Protein AF-A0A829HN02-F1 (afdb_monomer_lite)

Foldseek 3Di:
DDDPPPPDDFDFDPCLVVVVVQVVVLVQDPVVVVQADSGEPPPAPVVVPPPDTDPPDQAGNYWDADDQAGIKGKHPDQQLVRCVRRVSQADPLDDNVLSNLVNVLQVVLPVQDPPKDKIWIWHFHAPPRRCPPDPGTHTFGWKMKIKFAFGDPVSVVVSQVDQQDGPDCRPHRKHFPPPDFFCWDAHPNDIMTMGMIGGGD

Structure (mmCIF, N/CA/C/O backbone):
data_AF-A0A829HN02-F1
#
_entry.id   AF-A0A829HN02-F1
#
loop_
_atom_site.group_PDB
_atom_site.id
_atom_site.type_symbol
_atom_site.label_atom_id
_atom_site.label_alt_id
_atom_site.label_comp_id
_atom_site.label_asym_id
_atom_site.label_entity_id
_atom_site.label_seq_id
_atom_site.pdbx_PDB_ins_code
_atom_site.Cartn_x
_atom_site.Cartn_y
_atom_site.Cartn_z
_atom_site.occupancy
_atom_site.B_iso_or_equiv
_atom_site.auth_seq_id
_atom_site.auth_comp_id
_atom_site.auth_asym_id
_atom_site.auth_atom_id
_atom_site.pdbx_PDB_model_num
ATOM 1 N N . MET A 1 1 ? -20.901 -7.994 2.782 1.00 35.94 1 MET A N 1
ATOM 2 C CA . MET A 1 1 ? -20.549 -6.631 2.334 1.00 35.94 1 MET A CA 1
ATOM 3 C C . MET A 1 1 ? -20.527 -6.601 0.799 1.00 35.94 1 MET A C 1
ATOM 5 O O . MET A 1 1 ? -19.470 -6.444 0.205 1.00 35.94 1 MET A O 1
ATOM 9 N N . ARG A 1 2 ? -21.677 -6.870 0.157 1.00 34.59 2 ARG A N 1
ATOM 10 C CA . ARG A 1 2 ? -21.854 -6.859 -1.308 1.00 34.59 2 ARG A CA 1
ATOM 11 C C . ARG A 1 2 ? -22.729 -5.659 -1.690 1.00 34.59 2 ARG A C 1
ATOM 13 O O . ARG A 1 2 ? -23.696 -5.395 -0.985 1.00 34.59 2 ARG A O 1
ATOM 20 N N . ASP A 1 3 ? -22.328 -4.994 -2.770 1.00 43.97 3 ASP A N 1
ATOM 21 C CA . ASP A 1 3 ? -23.111 -4.115 -3.652 1.00 43.97 3 ASP A CA 1
ATOM 22 C C . ASP A 1 3 ? -23.711 -2.814 -3.094 1.00 43.97 3 ASP A C 1
ATOM 24 O O . ASP A 1 3 ? -24.881 -2.528 -3.294 1.00 43.97 3 ASP A O 1
ATOM 28 N N . VAL A 1 4 ? -22.881 -1.961 -2.482 1.00 44.78 4 VAL A N 1
ATOM 29 C CA . VAL A 1 4 ? -23.142 -0.496 -2.442 1.00 44.78 4 VAL A CA 1
ATOM 30 C C . VAL A 1 4 ? -22.360 0.241 -3.548 1.00 44.78 4 VAL A C 1
ATOM 32 O O . VAL A 1 4 ? -22.619 1.400 -3.843 1.00 44.78 4 VAL A O 1
ATOM 35 N N . LEU A 1 5 ? -21.420 -0.449 -4.205 1.00 46.22 5 LEU A N 1
ATOM 36 C CA . LEU A 1 5 ? -20.576 0.095 -5.279 1.00 46.22 5 LEU A CA 1
ATOM 37 C C . LEU A 1 5 ? -21.088 -0.241 -6.686 1.00 46.22 5 LEU A C 1
ATOM 39 O O . LEU A 1 5 ? -20.576 0.298 -7.655 1.00 46.22 5 LEU A O 1
ATOM 43 N N . ALA A 1 6 ? -22.067 -1.141 -6.822 1.00 46.66 6 ALA A N 1
ATOM 44 C CA . ALA A 1 6 ? -22.531 -1.596 -8.134 1.00 46.66 6 ALA A CA 1
ATOM 45 C C . ALA A 1 6 ? -23.248 -0.492 -8.937 1.00 46.66 6 ALA A C 1
ATOM 47 O O . ALA A 1 6 ? -23.227 -0.535 -10.164 1.00 46.66 6 ALA A O 1
ATOM 48 N N . ASP A 1 7 ? -23.813 0.505 -8.245 1.00 45.50 7 ASP A N 1
ATOM 49 C CA . ASP A 1 7 ? -24.669 1.545 -8.834 1.00 45.50 7 ASP A CA 1
ATOM 50 C C . ASP A 1 7 ? -23.971 2.908 -9.004 1.00 45.50 7 ASP A C 1
ATOM 52 O O . ASP A 1 7 ? -24.598 3.877 -9.434 1.00 45.50 7 ASP A O 1
ATOM 56 N N . LEU A 1 8 ? -22.683 3.017 -8.662 1.00 53.56 8 LEU A N 1
ATOM 57 C CA . LEU A 1 8 ? -21.908 4.235 -8.904 1.00 53.56 8 LEU A CA 1
ATOM 58 C C . LEU A 1 8 ? -21.264 4.157 -10.294 1.00 53.56 8 LEU A C 1
ATOM 60 O O . LEU A 1 8 ? -20.507 3.232 -10.591 1.00 53.56 8 LEU A O 1
ATOM 64 N N . GLU A 1 9 ? -21.553 5.137 -11.153 1.00 51.28 9 GLU A N 1
ATOM 65 C CA . GLU A 1 9 ? -20.863 5.280 -12.435 1.00 51.28 9 GLU A CA 1
ATOM 66 C C . GLU A 1 9 ? -19.402 5.668 -12.184 1.00 51.28 9 GLU A C 1
ATOM 68 O O . GLU A 1 9 ? -19.080 6.803 -11.834 1.00 51.28 9 GLU A O 1
ATOM 73 N N . TYR A 1 10 ? -18.504 4.701 -12.353 1.00 58.22 10 TYR A N 1
ATOM 74 C CA . TYR A 1 10 ? -17.068 4.934 -12.279 1.00 58.22 10 TYR A CA 1
ATOM 75 C C . TYR A 1 10 ? -16.534 5.323 -13.648 1.00 58.22 10 TYR A C 1
ATOM 77 O O . TYR A 1 10 ? -16.630 4.549 -14.603 1.00 58.22 10 TYR A O 1
ATOM 85 N N . GLN A 1 11 ? -15.946 6.513 -13.731 1.00 59.12 11 GLN A N 1
ATOM 86 C CA . GLN A 1 11 ? -15.259 6.964 -14.931 1.00 59.12 11 GLN A CA 1
ATOM 87 C C . GLN A 1 11 ? -13.807 6.479 -14.921 1.00 59.12 11 GLN A C 1
ATOM 89 O O . GLN A 1 11 ? -13.166 6.334 -13.877 1.00 59.12 11 GLN A O 1
ATOM 94 N N . GLU A 1 12 ? -13.290 6.172 -16.105 1.00 62.94 12 GLU A N 1
ATOM 95 C CA . GLU A 1 12 ? -11.872 5.883 -16.271 1.00 62.94 12 GLU A CA 1
ATOM 96 C C . GLU A 1 12 ? -11.073 7.170 -16.032 1.00 62.94 12 GLU A C 1
ATOM 98 O O . GLU A 1 12 ? -11.484 8.260 -16.435 1.00 62.94 12 GLU A O 1
ATOM 103 N N . TRP A 1 13 ? -9.946 7.049 -15.334 1.00 62.66 13 TRP A N 1
ATOM 104 C CA . TRP A 1 13 ? -9.056 8.183 -15.113 1.00 62.66 13 TRP A CA 1
ATOM 105 C C . TRP A 1 13 ? -8.576 8.760 -16.447 1.00 62.66 13 TRP A C 1
ATOM 107 O O . TRP A 1 13 ? -8.198 8.006 -17.343 1.00 62.66 13 TRP A O 1
ATOM 117 N N . ALA A 1 14 ? -8.485 10.088 -16.555 1.00 63.88 14 ALA A N 1
ATOM 118 C CA . ALA A 1 14 ? -8.033 10.761 -17.776 1.00 63.88 14 ALA A CA 1
ATOM 119 C C . ALA A 1 14 ? -6.633 10.317 -18.258 1.00 63.88 14 ALA A C 1
ATOM 121 O O . ALA A 1 14 ? -6.346 10.402 -19.450 1.00 63.88 14 ALA A O 1
ATOM 122 N N . HIS A 1 15 ? -5.780 9.805 -17.361 1.00 69.19 15 HIS A N 1
ATOM 123 C CA . HIS A 1 15 ? -4.442 9.297 -17.691 1.00 69.19 15 HIS A CA 1
ATOM 124 C C . HIS A 1 15 ? -4.319 7.766 -17.604 1.00 69.19 15 HIS A C 1
ATOM 126 O O . HIS A 1 15 ? -3.210 7.237 -17.650 1.00 69.19 15 HIS A O 1
ATOM 132 N N . ALA A 1 16 ? -5.432 7.025 -17.530 1.00 72.56 16 ALA A N 1
ATOM 133 C CA . ALA A 1 16 ? -5.404 5.560 -17.500 1.00 72.56 16 ALA A CA 1
ATOM 134 C C . ALA A 1 16 ? -4.686 4.951 -18.716 1.00 72.56 16 ALA A C 1
ATOM 136 O O . ALA A 1 16 ? -4.034 3.920 -18.583 1.00 72.56 16 ALA A O 1
ATOM 137 N N . GLY A 1 17 ? -4.777 5.592 -19.888 1.00 74.38 17 GLY A N 1
ATOM 138 C CA . GLY A 1 17 ? -4.045 5.177 -21.089 1.00 74.38 17 GLY A CA 1
ATOM 139 C C . GLY A 1 17 ? -2.528 5.202 -20.887 1.00 74.38 17 GLY A C 1
ATOM 140 O O . GLY A 1 17 ? -1.875 4.191 -21.121 1.00 74.38 17 GLY A O 1
ATOM 141 N N . GLN A 1 18 ? -1.996 6.306 -20.354 1.00 76.12 18 GLN A N 1
ATOM 142 C CA . GLN A 1 18 ? -0.570 6.450 -20.046 1.00 76.12 18 GLN A CA 1
ATOM 143 C C . GLN A 1 18 ? -0.119 5.413 -19.010 1.00 76.12 18 GLN A C 1
ATOM 145 O O . GLN A 1 18 ? 0.858 4.708 -19.228 1.00 76.12 18 GLN A O 1
ATOM 150 N N . LEU A 1 19 ? -0.898 5.226 -17.938 1.00 78.25 19 LEU A N 1
ATOM 151 C CA . LEU A 1 19 ? -0.594 4.217 -16.921 1.00 78.25 19 LEU A CA 1
ATOM 152 C C . LEU A 1 19 ? -0.528 2.798 -17.504 1.00 78.25 19 LEU A C 1
ATOM 154 O O . LEU A 1 19 ? 0.341 2.016 -17.131 1.00 78.25 19 LEU A O 1
ATOM 158 N N . ARG A 1 20 ? -1.433 2.443 -18.425 1.00 80.25 20 ARG A N 1
ATOM 159 C CA . ARG A 1 20 ? -1.389 1.139 -19.108 1.00 80.25 20 ARG A CA 1
ATOM 160 C C . ARG A 1 20 ? -0.130 0.991 -19.953 1.00 80.25 20 ARG A C 1
ATOM 162 O O . ARG A 1 20 ? 0.456 -0.089 -19.950 1.00 80.25 20 ARG A O 1
ATOM 169 N N . GLU A 1 21 ? 0.265 2.034 -20.678 1.00 81.12 21 GLU A N 1
ATOM 170 C CA . GLU A 1 21 ? 1.487 2.031 -21.488 1.00 81.12 21 GLU A CA 1
ATOM 171 C C . GLU A 1 21 ? 2.728 1.853 -20.611 1.00 81.12 21 GLU A C 1
ATOM 173 O O . GLU A 1 21 ? 3.547 0.979 -20.895 1.00 81.12 21 GLU A O 1
ATOM 178 N N . ASP A 1 22 ? 2.818 2.586 -19.501 1.00 81.69 22 ASP A N 1
ATOM 179 C CA . ASP A 1 22 ? 3.951 2.497 -18.581 1.00 81.69 22 ASP A CA 1
ATOM 180 C C . ASP A 1 22 ? 4.028 1.124 -17.896 1.00 81.69 22 ASP A C 1
ATOM 182 O O . ASP A 1 22 ? 5.085 0.494 -17.879 1.00 81.69 22 ASP A O 1
ATOM 186 N N . LEU A 1 23 ? 2.901 0.594 -17.405 1.00 84.44 23 LEU A N 1
ATOM 187 C CA . LEU A 1 23 ? 2.846 -0.752 -16.818 1.00 84.44 23 LEU A CA 1
ATOM 188 C C . LEU A 1 23 ? 3.159 -1.853 -17.844 1.00 84.44 23 LEU A C 1
ATOM 190 O O . LEU A 1 23 ? 3.763 -2.867 -17.494 1.00 84.44 23 LEU A O 1
ATOM 194 N N . SER A 1 24 ? 2.778 -1.658 -19.110 1.00 81.75 24 SER A N 1
ATOM 195 C CA . SER A 1 24 ? 3.136 -2.580 -20.196 1.00 81.75 24 SER A CA 1
ATOM 196 C C . SER A 1 24 ? 4.631 -2.517 -20.506 1.00 81.75 24 SER A C 1
ATOM 198 O O . SER A 1 24 ? 5.253 -3.554 -20.731 1.00 81.75 24 SER A O 1
ATOM 200 N N . ALA A 1 25 ? 5.227 -1.321 -20.482 1.00 82.62 25 ALA A N 1
ATOM 201 C CA . ALA A 1 25 ? 6.659 -1.122 -20.692 1.00 82.62 25 ALA A CA 1
ATOM 202 C C . ALA A 1 25 ? 7.512 -1.755 -19.579 1.00 82.62 25 ALA A C 1
ATOM 204 O O . ALA A 1 25 ? 8.625 -2.202 -19.852 1.00 82.62 25 ALA A O 1
ATOM 205 N N . LEU A 1 26 ? 6.974 -1.855 -18.358 1.00 85.69 26 LEU A N 1
ATOM 206 C CA . LEU A 1 26 ? 7.593 -2.602 -17.259 1.00 85.69 26 LEU A CA 1
ATOM 207 C C . LEU A 1 26 ? 7.610 -4.119 -17.483 1.00 85.69 26 LEU A C 1
ATOM 209 O O . LEU A 1 26 ? 8.352 -4.809 -16.798 1.00 85.69 26 LEU A O 1
ATOM 213 N N . GLY A 1 27 ? 6.809 -4.658 -18.409 1.00 86.75 27 GLY A N 1
ATOM 214 C CA . GLY A 1 27 ? 6.746 -6.102 -18.647 1.00 86.75 27 GLY A CA 1
ATOM 215 C C . GLY A 1 27 ? 6.071 -6.886 -17.515 1.00 86.75 27 GLY A C 1
ATOM 216 O O . GLY A 1 27 ? 6.387 -8.059 -17.307 1.00 86.75 27 GLY A O 1
ATOM 217 N N . LEU A 1 28 ? 5.144 -6.258 -16.782 1.00 86.81 28 LEU A N 1
ATOM 218 C CA . LEU A 1 28 ? 4.359 -6.929 -15.745 1.00 86.81 28 LEU A CA 1
ATOM 219 C C . LEU A 1 28 ? 3.567 -8.113 -16.336 1.00 86.81 28 LEU A C 1
ATOM 221 O O . LEU A 1 28 ? 2.867 -7.940 -17.334 1.00 86.81 28 LEU A O 1
ATOM 225 N N . PRO A 1 29 ? 3.607 -9.302 -15.710 1.00 88.38 29 PRO A N 1
ATOM 226 C CA . PRO A 1 29 ? 2.768 -10.423 -16.116 1.00 88.38 29 PRO A CA 1
ATOM 227 C C . PRO A 1 29 ? 1.272 -10.081 -16.056 1.00 88.38 29 PRO A C 1
ATOM 229 O O . PRO A 1 29 ? 0.817 -9.449 -15.099 1.00 88.38 29 PRO A O 1
ATOM 232 N N . ASP A 1 30 ? 0.486 -10.594 -17.010 1.00 86.75 30 ASP A N 1
ATOM 233 C CA . ASP A 1 30 ? -0.971 -10.369 -17.101 1.00 86.75 30 ASP A CA 1
ATOM 234 C C . ASP A 1 30 ? -1.713 -10.660 -15.788 1.00 86.75 30 ASP A C 1
ATOM 236 O O . ASP A 1 30 ? -2.670 -9.972 -15.427 1.00 86.75 30 ASP A O 1
ATOM 240 N N . LEU A 1 31 ? -1.253 -11.669 -15.042 1.00 86.19 31 LEU A N 1
ATOM 241 C CA . LEU A 1 31 ? -1.823 -12.028 -13.747 1.00 86.19 31 LEU A CA 1
ATOM 242 C C . LEU A 1 31 ? -1.705 -10.885 -12.726 1.00 86.19 31 LEU A C 1
ATOM 244 O O . LEU A 1 31 ? -2.652 -10.648 -11.978 1.00 86.19 31 LEU A O 1
ATOM 248 N N . LEU A 1 32 ? -0.580 -10.167 -12.699 1.00 86.94 32 LEU A N 1
ATOM 249 C CA . LEU A 1 32 ? -0.385 -9.023 -11.805 1.00 86.94 32 LEU A CA 1
ATOM 250 C C . LEU A 1 32 ? -1.155 -7.801 -12.314 1.00 86.94 32 LEU A C 1
ATOM 252 O O . LEU A 1 32 ? -1.851 -7.151 -11.538 1.00 86.94 32 LEU A O 1
ATOM 256 N N . LEU A 1 33 ? -1.127 -7.551 -13.630 1.00 85.62 33 LEU A N 1
ATOM 257 C CA . LEU A 1 33 ? -1.906 -6.478 -14.261 1.00 85.62 33 LEU A CA 1
ATOM 258 C C . LEU A 1 33 ? -3.409 -6.604 -13.978 1.00 85.62 33 LEU A C 1
ATOM 260 O O . LEU A 1 33 ? -4.079 -5.598 -13.759 1.00 85.62 33 LEU A O 1
ATOM 264 N N . SER A 1 34 ? -3.939 -7.830 -13.916 1.00 86.06 34 SER A N 1
ATOM 265 C CA . SER A 1 34 ? -5.353 -8.085 -13.608 1.00 86.06 34 SER A CA 1
ATOM 266 C C . SER A 1 34 ? -5.781 -7.660 -12.194 1.00 86.06 34 SER A C 1
ATOM 2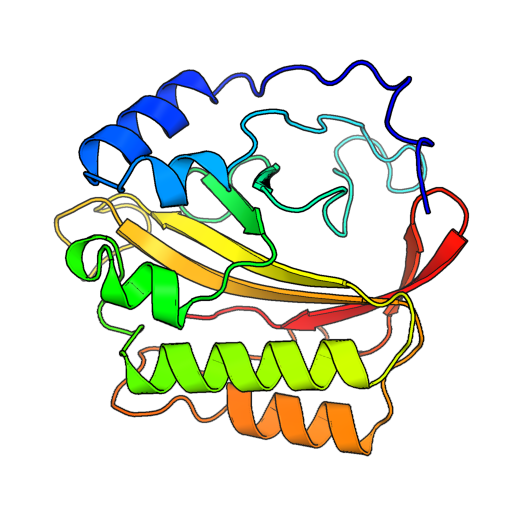68 O O . SER A 1 34 ? -6.977 -7.522 -11.934 1.00 86.06 34 SER A O 1
ATOM 270 N N . GLN A 1 35 ? -4.824 -7.424 -11.289 1.00 86.56 35 GLN A N 1
ATOM 271 C CA . GLN A 1 35 ? -5.075 -6.936 -9.928 1.00 86.56 35 GLN A CA 1
ATOM 272 C C . GLN A 1 35 ? -5.190 -5.402 -9.868 1.00 86.56 35 GLN A C 1
ATOM 274 O O . GLN A 1 35 ? -5.585 -4.856 -8.836 1.00 86.56 35 GLN A O 1
ATOM 279 N N . ILE A 1 36 ? -4.869 -4.702 -10.963 1.00 83.19 36 ILE A N 1
ATOM 280 C CA . ILE A 1 36 ? -4.940 -3.244 -11.085 1.00 83.19 36 ILE A CA 1
ATOM 281 C C . ILE A 1 36 ? -6.284 -2.855 -11.709 1.00 83.19 36 ILE A C 1
ATOM 283 O O . ILE A 1 36 ? -6.680 -3.341 -12.769 1.00 83.19 36 ILE A O 1
ATOM 287 N N . SER A 1 37 ? -6.991 -1.934 -11.062 1.00 76.56 37 SER A N 1
ATOM 288 C CA . SER A 1 37 ? -8.234 -1.356 -11.557 1.00 76.56 37 SER A CA 1
ATOM 289 C C . SER A 1 37 ? -7.974 0.052 -12.079 1.00 76.56 37 SER A C 1
ATOM 291 O O . SER A 1 37 ? -7.839 1.006 -11.323 1.00 76.56 37 SER A O 1
ATOM 293 N N . PHE A 1 38 ? -8.009 0.203 -13.399 1.00 70.00 38 PHE A N 1
ATOM 294 C CA . PHE A 1 38 ? -7.917 1.507 -14.070 1.00 70.00 38 PHE A CA 1
ATOM 295 C C . PHE A 1 38 ? -9.176 2.376 -13.900 1.00 70.00 38 PHE A C 1
ATOM 297 O O . PHE A 1 38 ? -9.248 3.497 -14.406 1.00 70.00 38 PHE A O 1
ATOM 304 N N . ARG A 1 39 ? -10.195 1.860 -13.200 1.00 63.53 39 ARG A N 1
ATOM 305 C CA . ARG A 1 39 ? -11.378 2.633 -12.824 1.00 63.53 39 ARG A CA 1
ATOM 306 C C . ARG A 1 39 ? -10.983 3.572 -11.693 1.00 63.53 39 ARG A C 1
ATOM 308 O O . ARG A 1 39 ? -10.447 3.125 -10.682 1.00 63.53 39 ARG A O 1
ATOM 315 N N . HIS A 1 40 ? -11.264 4.855 -11.867 1.00 62.03 40 HIS A N 1
ATOM 316 C CA . HIS A 1 40 ? -10.915 5.891 -10.909 1.00 62.03 40 HIS A CA 1
ATOM 317 C C . HIS A 1 40 ? -12.161 6.401 -10.206 1.00 62.03 40 HIS A C 1
ATOM 319 O O . HIS A 1 40 ? -13.229 6.533 -10.804 1.00 62.03 40 HIS A O 1
ATOM 325 N N . THR A 1 41 ? -12.016 6.733 -8.929 1.00 50.81 41 THR A N 1
ATOM 326 C CA . THR A 1 41 ? -12.949 7.646 -8.280 1.00 50.81 41 THR A CA 1
ATOM 327 C C . THR A 1 41 ? -12.383 9.049 -8.327 1.00 50.81 41 THR A C 1
ATOM 329 O O . THR A 1 41 ? -11.756 9.505 -7.373 1.00 50.81 41 THR A O 1
ATOM 332 N N . ASP A 1 42 ? -12.741 9.786 -9.374 1.00 49.53 42 ASP A N 1
ATOM 333 C CA . ASP A 1 42 ? -13.017 11.210 -9.199 1.00 49.53 42 ASP A CA 1
ATOM 334 C C . ASP A 1 42 ? -14.423 11.287 -8.615 1.00 49.53 42 ASP A C 1
ATOM 336 O O . ASP A 1 42 ? -15.363 11.780 -9.225 1.00 49.53 42 ASP A O 1
ATOM 340 N N . VAL A 1 43 ? -14.595 10.688 -7.438 1.00 52.38 43 VAL A N 1
ATOM 341 C CA . VAL A 1 43 ? -15.758 10.960 -6.618 1.00 52.38 43 VAL A CA 1
ATOM 342 C C . VAL A 1 43 ? -15.234 12.005 -5.638 1.00 52.38 43 VAL A C 1
ATOM 344 O O . VAL A 1 43 ? -14.430 11.675 -4.762 1.00 52.38 43 VAL A O 1
ATOM 347 N N . PRO A 1 44 ? -15.557 13.294 -5.843 1.00 52.94 44 PRO A N 1
ATOM 348 C CA . PRO A 1 44 ? -15.261 14.307 -4.849 1.00 52.94 44 PRO A CA 1
ATOM 349 C C . PRO A 1 44 ? -15.881 13.828 -3.546 1.00 52.94 44 PRO A C 1
ATOM 351 O O . PRO A 1 44 ? -17.053 13.461 -3.549 1.00 52.94 44 PRO A O 1
ATOM 354 N N . ASN A 1 45 ? -15.133 13.808 -2.447 1.00 56.12 45 ASN A N 1
ATOM 355 C CA . ASN A 1 45 ? -15.741 13.567 -1.150 1.00 56.12 45 ASN A CA 1
ATOM 356 C C . ASN A 1 45 ? -16.462 14.866 -0.739 1.00 56.12 45 ASN A C 1
ATOM 358 O O . ASN A 1 45 ? -15.797 15.821 -0.325 1.00 56.12 45 ASN A O 1
ATOM 362 N N . PRO A 1 46 ? -17.808 14.944 -0.824 1.00 51.44 46 PRO A N 1
ATOM 363 C CA . PRO A 1 46 ? -18.525 16.185 -0.541 1.00 51.44 46 PRO A CA 1
ATOM 364 C C . PRO A 1 46 ? -18.373 16.625 0.924 1.00 51.44 46 PRO A C 1
ATOM 366 O O . PRO A 1 46 ? -18.572 17.800 1.222 1.00 51.44 46 PRO A O 1
ATOM 369 N N . ALA A 1 47 ? -17.995 15.711 1.827 1.00 53.94 47 ALA A N 1
ATOM 370 C CA . ALA A 1 47 ? -17.731 16.004 3.233 1.00 53.94 47 ALA A CA 1
ATOM 371 C C . ALA A 1 47 ? -16.295 16.493 3.499 1.00 53.94 47 ALA A C 1
ATOM 373 O O . ALA A 1 47 ? -16.066 17.144 4.516 1.00 53.94 47 ALA A O 1
ATOM 374 N N . ALA A 1 48 ? -15.340 16.213 2.605 1.00 53.66 48 ALA A N 1
ATOM 375 C CA . ALA A 1 48 ? -13.957 16.680 2.733 1.00 53.66 48 ALA A CA 1
ATOM 376 C C . ALA A 1 48 ? -13.695 18.000 1.987 1.00 53.66 48 ALA A C 1
ATOM 378 O O . ALA A 1 48 ? -12.679 18.638 2.233 1.00 53.66 48 ALA A O 1
ATOM 379 N N . GLY A 1 49 ? -14.628 18.452 1.143 1.00 46.25 49 GLY A N 1
ATOM 380 C CA . GLY A 1 49 ? -14.555 19.724 0.423 1.00 46.25 49 GLY A CA 1
ATOM 381 C C . GLY A 1 49 ? -14.169 19.568 -1.054 1.00 46.25 49 GLY A C 1
ATOM 382 O O . GLY A 1 49 ? -13.772 18.486 -1.494 1.00 46.25 49 GLY A O 1
ATOM 383 N N . PRO A 1 50 ? -14.305 20.638 -1.857 1.00 37.78 50 PRO A N 1
ATOM 384 C CA . PRO A 1 50 ? -13.901 20.614 -3.259 1.00 37.78 50 PRO A CA 1
ATOM 385 C C . PRO A 1 50 ? -12.395 20.331 -3.345 1.00 37.78 50 PRO A C 1
ATOM 387 O O . PRO A 1 50 ? -11.613 20.966 -2.643 1.00 37.78 50 PRO A O 1
ATOM 390 N N . ASN A 1 51 ? -12.000 19.389 -4.205 1.00 46.28 51 ASN A N 1
ATOM 391 C CA . ASN A 1 51 ? -10.624 18.893 -4.406 1.00 46.28 51 ASN A CA 1
ATOM 392 C C . ASN A 1 51 ? -10.108 17.854 -3.394 1.00 46.28 51 ASN A C 1
ATOM 394 O O . ASN A 1 51 ? -8.933 17.497 -3.450 1.00 46.28 51 ASN A O 1
ATOM 398 N N . HIS A 1 52 ? -10.950 17.329 -2.501 1.00 52.62 52 HIS A N 1
ATOM 399 C CA . HIS A 1 52 ? -10.573 16.183 -1.674 1.00 52.62 52 HIS A CA 1
ATOM 400 C C . HIS A 1 52 ? -11.114 14.884 -2.283 1.00 52.62 52 HIS A C 1
ATOM 402 O O . HIS A 1 52 ? -12.324 14.646 -2.321 1.00 52.62 52 HIS A O 1
ATOM 408 N N . HIS A 1 53 ? -10.202 14.051 -2.784 1.00 59.19 53 HIS A N 1
ATOM 409 C CA . HIS A 1 53 ? -10.502 12.705 -3.276 1.00 59.19 53 HIS A CA 1
ATOM 410 C C . HIS A 1 53 ? -10.868 11.774 -2.108 1.00 59.19 53 HIS A C 1
ATOM 412 O O . HIS A 1 53 ? -10.546 12.063 -0.952 1.00 59.19 53 HIS A O 1
ATOM 418 N N . HIS A 1 54 ? -11.546 10.654 -2.386 1.00 60.91 54 HIS A N 1
ATOM 419 C CA . HIS A 1 54 ? -11.824 9.662 -1.344 1.00 60.91 54 HIS A CA 1
ATOM 420 C C . HIS A 1 54 ? -10.530 9.139 -0.725 1.00 60.91 54 HIS A C 1
ATOM 422 O O . HIS A 1 54 ? -9.738 8.454 -1.370 1.00 60.91 54 HIS A O 1
ATOM 428 N N . TRP A 1 55 ? -10.372 9.446 0.557 1.00 64.69 55 TRP A N 1
ATOM 429 C CA . TRP A 1 55 ? -9.378 8.871 1.438 1.00 64.69 55 TRP A CA 1
ATOM 430 C C . TRP A 1 55 ? -10.106 8.196 2.607 1.00 64.69 55 TRP A C 1
ATOM 432 O O . TRP A 1 55 ? -10.968 8.840 3.210 1.00 64.69 55 TRP A O 1
ATOM 442 N N . PRO A 1 56 ? -9.796 6.932 2.945 1.00 68.50 56 PRO A N 1
ATOM 443 C CA . PRO A 1 56 ? -8.903 6.016 2.233 1.00 68.50 56 PRO A CA 1
ATOM 444 C C . PRO A 1 56 ? -9.493 5.557 0.876 1.00 68.50 56 PRO A C 1
ATOM 446 O O . PRO A 1 56 ? -10.680 5.783 0.616 1.00 68.50 56 PRO A O 1
ATOM 449 N N . PRO A 1 57 ? -8.696 4.903 0.008 1.00 72.38 57 PRO A N 1
ATOM 450 C CA . PRO A 1 57 ? -9.143 4.444 -1.307 1.00 72.38 57 PRO A CA 1
ATOM 451 C C . PRO A 1 57 ? -10.396 3.541 -1.264 1.00 72.38 57 PRO A C 1
ATOM 453 O O . PRO A 1 57 ? -10.570 2.720 -0.354 1.00 72.38 57 PRO A O 1
ATOM 456 N N . PRO A 1 58 ? -11.290 3.628 -2.263 1.00 66.19 58 PRO A N 1
ATOM 457 C CA . PRO A 1 58 ? -12.586 2.949 -2.228 1.00 66.19 58 PRO A CA 1
ATOM 458 C C . PRO A 1 58 ? -12.540 1.441 -2.562 1.00 66.19 58 PRO A C 1
ATOM 460 O O . PRO A 1 58 ? -13.475 0.712 -2.212 1.00 66.19 58 PRO A O 1
ATOM 463 N N . TRP A 1 59 ? -11.478 0.934 -3.199 1.00 68.50 59 TRP A N 1
ATOM 464 C CA . TRP A 1 59 ? -11.268 -0.505 -3.436 1.00 68.50 59 TRP A CA 1
ATOM 465 C C . TRP A 1 59 ? -9.810 -0.848 -3.775 1.00 68.50 59 TRP A C 1
ATOM 467 O O . TRP A 1 59 ? -9.011 0.022 -4.108 1.00 68.50 59 TRP A O 1
ATOM 477 N N . SER A 1 60 ? -9.485 -2.145 -3.718 1.00 69.75 60 SER A N 1
ATOM 478 C CA . SER A 1 60 ? -8.206 -2.699 -4.180 1.00 69.75 60 SER A CA 1
ATOM 479 C C . SER A 1 60 ? -8.097 -2.665 -5.704 1.00 69.75 60 SER A C 1
ATOM 481 O O . SER A 1 60 ? -9.038 -3.022 -6.406 1.00 69.75 60 SER A O 1
ATOM 483 N N . GLY A 1 61 ? -6.933 -2.283 -6.199 1.00 62.94 61 GLY A N 1
ATOM 484 C CA . GLY A 1 61 ? -6.628 -1.955 -7.582 1.00 62.94 61 GLY A CA 1
ATOM 485 C C . GLY A 1 61 ? -6.878 -0.485 -7.938 1.00 62.94 61 GLY A C 1
ATOM 486 O O . GLY A 1 61 ? -6.505 -0.098 -9.034 1.00 62.94 61 GLY A O 1
ATOM 487 N N . CYS A 1 62 ? -7.514 0.327 -7.082 1.00 72.19 62 CYS A N 1
ATOM 488 C CA . CYS A 1 62 ? -7.877 1.708 -7.418 1.00 72.19 62 CYS A CA 1
ATOM 489 C C . CYS A 1 62 ? -6.638 2.571 -7.670 1.00 72.19 62 CYS A C 1
ATOM 491 O O . CYS A 1 62 ? -5.736 2.632 -6.834 1.00 72.19 62 CYS A O 1
ATOM 493 N N . CYS A 1 63 ? -6.640 3.302 -8.781 1.00 73.19 63 CYS A N 1
ATOM 494 C CA . CYS A 1 63 ? -5.672 4.365 -9.020 1.00 73.19 63 CYS A CA 1
ATOM 495 C C . CYS A 1 63 ? -6.162 5.673 -8.380 1.00 73.19 63 CYS A C 1
ATOM 497 O O . CYS A 1 63 ? -7.368 5.915 -8.332 1.00 73.19 63 CYS A O 1
ATOM 499 N N . THR A 1 64 ? -5.253 6.520 -7.901 1.00 69.56 64 THR A N 1
ATOM 500 C CA . THR A 1 64 ? -5.543 7.912 -7.497 1.00 69.56 64 THR A CA 1
ATOM 501 C C . THR A 1 64 ? -4.701 8.883 -8.336 1.00 69.56 64 THR A C 1
ATOM 503 O O . THR A 1 64 ? -3.679 8.447 -8.878 1.00 69.56 64 THR A O 1
ATOM 506 N N . PRO A 1 65 ? -5.087 10.174 -8.468 1.00 58.19 65 PRO A N 1
ATOM 507 C CA . PRO A 1 65 ? -4.311 11.168 -9.219 1.00 58.19 65 PRO A CA 1
ATOM 508 C C . PRO A 1 65 ? -2.884 11.253 -8.663 1.00 58.19 65 PRO A C 1
ATOM 510 O O . PRO A 1 65 ? -2.665 10.802 -7.534 1.00 58.19 65 PRO A O 1
ATOM 513 N N . PRO A 1 66 ? -1.915 11.809 -9.416 1.00 56.16 66 PRO A N 1
ATOM 514 C CA . PRO A 1 66 ? -0.501 11.638 -9.113 1.00 56.16 66 PRO A CA 1
ATOM 515 C C . PRO A 1 66 ? -0.180 12.059 -7.675 1.00 56.16 66 PRO A C 1
ATOM 517 O O . PRO A 1 66 ? -0.159 13.245 -7.344 1.00 56.16 66 PRO A O 1
ATOM 520 N N . GLY A 1 67 ? 0.114 11.061 -6.838 1.00 55.50 67 GLY A N 1
ATOM 521 C CA . GLY A 1 67 ? 1.126 11.201 -5.802 1.00 55.50 67 GLY A CA 1
ATOM 522 C C . GLY A 1 67 ? 2.496 11.381 -6.459 1.00 55.50 67 GLY A C 1
ATOM 523 O O . GLY A 1 67 ? 2.609 11.360 -7.689 1.00 55.50 67 GLY A O 1
ATOM 524 N N . ILE A 1 68 ? 3.526 11.601 -5.643 1.00 52.03 68 ILE A N 1
ATOM 525 C CA . ILE A 1 68 ? 4.916 11.774 -6.088 1.00 52.03 68 ILE A CA 1
ATOM 526 C C . ILE A 1 68 ? 5.244 10.714 -7.164 1.00 52.03 68 ILE A C 1
ATOM 528 O O . ILE A 1 68 ? 5.373 9.545 -6.838 1.00 52.03 68 ILE A O 1
ATOM 532 N N . GLY A 1 69 ? 5.353 11.113 -8.442 1.00 54.28 69 GLY A N 1
ATOM 533 C CA . GLY A 1 69 ? 5.942 10.283 -9.501 1.00 54.28 69 GLY A CA 1
ATOM 534 C C . GLY A 1 69 ? 5.126 9.833 -10.714 1.00 54.28 69 GLY A C 1
ATOM 535 O O . GLY A 1 69 ? 5.798 9.479 -11.674 1.00 54.28 69 GLY A O 1
ATOM 536 N N . SER A 1 70 ? 3.782 9.886 -10.733 1.00 65.69 70 SER A N 1
ATOM 537 C CA . SER A 1 70 ? 2.888 9.903 -11.937 1.00 65.69 70 SER A CA 1
ATOM 538 C C . SER A 1 70 ? 1.544 9.198 -11.703 1.00 65.69 70 SER A C 1
ATOM 540 O O . SER A 1 70 ? 0.507 9.695 -12.143 1.00 65.69 70 SER A O 1
ATOM 542 N N . ALA A 1 71 ? 1.535 8.073 -10.987 1.00 75.81 71 ALA A N 1
ATOM 543 C CA . ALA A 1 71 ? 0.333 7.320 -10.645 1.00 75.81 71 ALA A CA 1
ATOM 544 C C . ALA A 1 71 ? 0.557 6.506 -9.369 1.00 75.81 71 ALA A C 1
ATOM 546 O O . ALA A 1 71 ? 1.602 5.881 -9.204 1.00 75.81 71 ALA A O 1
ATOM 547 N N . ARG A 1 72 ? -0.455 6.479 -8.498 1.00 82.69 72 ARG A N 1
ATOM 548 C CA . ARG A 1 72 ? -0.482 5.628 -7.306 1.00 82.69 72 ARG A CA 1
ATOM 549 C C . ARG A 1 72 ? -1.550 4.563 -7.466 1.00 82.69 72 ARG A C 1
ATOM 551 O O . ARG A 1 72 ? -2.696 4.888 -7.782 1.00 82.69 72 ARG A O 1
ATOM 558 N N . ILE A 1 73 ? -1.179 3.313 -7.225 1.00 85.88 73 ILE A N 1
ATOM 559 C CA . ILE A 1 73 ? -2.054 2.149 -7.316 1.00 85.88 73 ILE A CA 1
ATOM 560 C C . ILE A 1 73 ? -2.222 1.563 -5.919 1.00 85.88 73 ILE A C 1
ATOM 562 O O . ILE A 1 73 ? -1.259 1.131 -5.297 1.00 85.88 73 ILE A O 1
ATOM 566 N N . TRP A 1 74 ? -3.455 1.502 -5.435 1.00 86.69 74 TRP A N 1
ATOM 567 C CA . TRP A 1 74 ? -3.765 0.927 -4.131 1.00 86.69 74 TRP A CA 1
ATOM 568 C C . TRP A 1 74 ? -4.227 -0.507 -4.271 1.00 86.69 74 TRP A C 1
ATOM 570 O O . TRP A 1 74 ? -5.132 -0.747 -5.059 1.00 86.69 74 TRP A O 1
ATOM 580 N N . GLY A 1 75 ? -3.720 -1.453 -3.486 1.00 87.56 75 GLY A N 1
ATOM 581 C CA . GLY A 1 75 ? -4.209 -2.828 -3.552 1.00 87.56 75 GLY A CA 1
ATOM 582 C C . GLY A 1 75 ? -3.826 -3.725 -2.387 1.00 87.56 75 GLY A C 1
ATOM 583 O O . GLY A 1 75 ? -2.865 -3.482 -1.665 1.00 87.56 75 GLY A O 1
ATOM 584 N N . ASP A 1 76 ? -4.607 -4.788 -2.207 1.00 88.19 76 ASP A N 1
ATOM 585 C CA . ASP A 1 76 ? -4.284 -5.914 -1.330 1.00 88.19 76 ASP A CA 1
ATOM 586 C C . ASP A 1 76 ? -3.326 -6.851 -2.080 1.00 88.19 76 ASP A C 1
ATOM 588 O O . ASP A 1 76 ? -3.662 -7.973 -2.456 1.00 88.19 76 ASP A O 1
ATOM 592 N N . PHE A 1 77 ? -2.154 -6.317 -2.415 1.00 90.25 77 PHE A N 1
ATOM 593 C CA . PHE A 1 77 ? -1.130 -7.068 -3.118 1.00 90.25 77 PHE A CA 1
ATOM 594 C C . PHE A 1 77 ? -0.429 -8.001 -2.141 1.00 90.25 77 PHE A C 1
ATOM 596 O O . PHE A 1 77 ? -0.076 -7.599 -1.031 1.00 90.25 77 PHE A O 1
ATOM 603 N N . LYS A 1 78 ? -0.176 -9.228 -2.591 1.00 93.25 78 LYS A N 1
ATOM 604 C CA . LYS A 1 78 ? 0.808 -10.094 -1.956 1.00 93.25 78 LYS A CA 1
ATOM 605 C C . LYS A 1 78 ? 2.175 -9.758 -2.546 1.00 93.25 78 LYS A C 1
ATOM 607 O O . LYS A 1 78 ? 2.505 -10.191 -3.651 1.00 93.25 78 LYS A O 1
ATOM 612 N N . LEU A 1 79 ? 2.923 -8.910 -1.850 1.00 93.25 79 LEU A N 1
ATOM 613 C CA . LEU A 1 79 ? 4.145 -8.289 -2.354 1.00 93.25 79 LEU A CA 1
ATOM 614 C C . LEU A 1 79 ? 5.227 -9.326 -2.653 1.00 93.25 79 LEU A C 1
ATOM 616 O O . LEU A 1 79 ? 5.956 -9.162 -3.628 1.00 93.25 79 LEU A O 1
ATOM 620 N N . ALA A 1 80 ? 5.298 -10.423 -1.893 1.00 94.81 80 ALA A N 1
ATOM 621 C CA . ALA A 1 80 ? 6.231 -11.506 -2.186 1.00 94.81 80 ALA A CA 1
ATOM 622 C C . ALA A 1 80 ? 5.920 -12.196 -3.526 1.00 94.81 80 ALA A C 1
ATOM 624 O O . ALA A 1 80 ? 6.843 -12.499 -4.276 1.00 94.81 80 ALA A O 1
ATOM 625 N N . GLU A 1 81 ? 4.640 -12.396 -3.866 1.00 94.56 81 GLU A N 1
ATOM 626 C CA . GLU A 1 81 ? 4.245 -12.984 -5.159 1.00 94.56 81 GLU A CA 1
ATOM 627 C C . GLU A 1 81 ? 4.531 -12.032 -6.321 1.00 94.56 81 GLU A C 1
ATOM 629 O O . GLU A 1 81 ? 5.009 -12.457 -7.373 1.00 94.56 81 GLU A O 1
ATOM 634 N N . TRP A 1 82 ? 4.274 -10.737 -6.127 1.00 93.94 82 TRP A N 1
ATOM 635 C CA . TRP A 1 82 ? 4.622 -9.716 -7.110 1.00 93.94 82 TRP A CA 1
ATOM 636 C C . TRP A 1 82 ? 6.131 -9.661 -7.356 1.00 93.94 82 TRP A C 1
ATOM 638 O O . TRP A 1 82 ? 6.566 -9.662 -8.509 1.00 93.94 82 TRP A O 1
ATOM 648 N N . PHE A 1 83 ? 6.924 -9.653 -6.283 1.00 92.88 83 PHE A N 1
ATOM 649 C CA . PHE A 1 83 ? 8.378 -9.622 -6.372 1.00 92.88 83 PHE A CA 1
ATOM 650 C C . PHE A 1 83 ? 8.937 -10.891 -7.027 1.00 92.88 83 PHE A C 1
ATOM 652 O O . PHE A 1 83 ? 9.823 -10.798 -7.866 1.00 92.88 83 PHE A O 1
ATOM 659 N N . GLU A 1 84 ? 8.419 -12.075 -6.690 1.00 94.62 84 GLU A N 1
ATOM 660 C CA . GLU A 1 84 ? 8.851 -13.339 -7.301 1.00 94.62 84 GLU A CA 1
ATOM 661 C C . GLU A 1 84 ? 8.573 -13.368 -8.811 1.00 94.62 84 GLU A C 1
ATOM 663 O O . GLU A 1 84 ? 9.424 -13.789 -9.596 1.00 94.62 84 GLU A O 1
ATOM 668 N N . ALA A 1 85 ? 7.398 -12.893 -9.228 1.00 93.62 85 ALA A N 1
ATOM 669 C CA . ALA A 1 85 ? 6.983 -12.927 -10.625 1.00 93.62 85 ALA A CA 1
ATOM 670 C C . ALA A 1 85 ? 7.653 -11.847 -11.492 1.00 93.62 85 ALA A C 1
ATOM 672 O O . ALA A 1 85 ? 7.869 -12.071 -12.685 1.00 93.62 85 ALA A O 1
ATOM 673 N N . ALA A 1 86 ? 7.971 -10.681 -10.924 1.00 92.12 86 ALA A N 1
ATOM 674 C CA . ALA A 1 86 ? 8.497 -9.544 -11.675 1.00 92.12 86 ALA A CA 1
ATOM 675 C C . ALA A 1 86 ? 9.511 -8.714 -10.858 1.00 92.12 86 ALA A C 1
ATOM 677 O O . ALA A 1 86 ? 9.311 -7.519 -10.672 1.00 92.12 86 ALA A O 1
ATOM 678 N N . PRO A 1 87 ? 10.643 -9.278 -10.399 1.00 90.88 87 PRO A N 1
ATOM 679 C CA . PRO A 1 87 ? 11.560 -8.564 -9.498 1.00 90.88 87 PRO A CA 1
ATOM 680 C C . PRO A 1 87 ? 12.184 -7.313 -10.138 1.00 90.88 87 PRO A C 1
ATOM 682 O O . PRO A 1 87 ? 12.528 -6.361 -9.450 1.00 90.88 87 PRO A O 1
ATOM 685 N N . HIS A 1 88 ? 12.302 -7.301 -11.468 1.00 87.25 88 HIS A N 1
ATOM 686 C CA . HIS A 1 88 ? 12.896 -6.216 -12.250 1.00 87.25 88 HIS A CA 1
ATOM 687 C C . HIS A 1 88 ? 12.049 -4.937 -12.299 1.00 87.25 88 HIS A C 1
ATOM 689 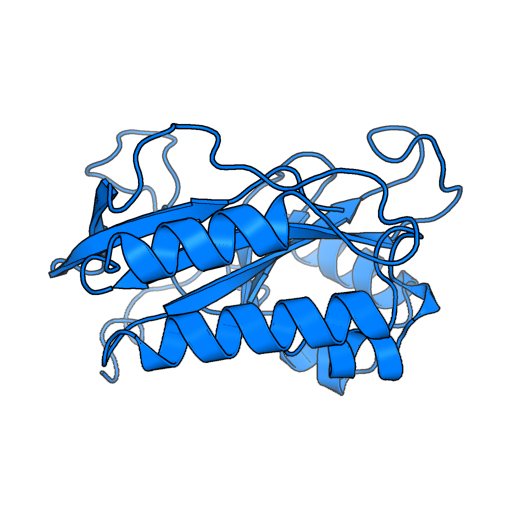O O . HIS A 1 88 ? 12.571 -3.900 -12.698 1.00 87.25 88 HIS A O 1
ATOM 695 N N . VAL A 1 89 ? 10.763 -4.999 -11.931 1.00 88.62 89 VAL A N 1
ATOM 696 C CA . VAL A 1 89 ? 9.882 -3.818 -11.940 1.00 88.62 89 VAL A CA 1
ATOM 697 C C . VAL A 1 89 ? 10.002 -3.006 -10.657 1.00 88.62 89 VAL A C 1
ATOM 699 O O . VAL A 1 89 ? 9.523 -1.880 -10.619 1.00 88.62 89 VAL A O 1
ATOM 702 N N . PHE A 1 90 ? 10.609 -3.565 -9.608 1.00 87.25 90 PHE A N 1
ATOM 703 C CA . PHE A 1 90 ? 10.733 -2.925 -8.306 1.00 87.25 90 PHE A CA 1
ATOM 704 C C . PHE A 1 90 ? 12.080 -2.222 -8.119 1.00 87.25 90 PHE A C 1
ATOM 706 O O . PHE A 1 90 ? 13.103 -2.586 -8.706 1.00 87.25 90 PHE A O 1
ATOM 713 N N . GLY A 1 91 ? 12.062 -1.210 -7.251 1.00 77.00 91 GLY A N 1
ATOM 714 C CA . GLY A 1 91 ? 13.255 -0.545 -6.736 1.00 77.00 91 GLY A CA 1
ATOM 715 C C . GLY A 1 91 ? 14.172 -1.430 -5.891 1.00 77.00 91 GLY A C 1
ATOM 716 O O . GLY A 1 91 ? 13.806 -2.553 -5.545 1.00 77.00 91 GLY A O 1
ATOM 717 N N . PRO A 1 92 ? 15.359 -0.931 -5.502 1.00 69.62 92 PRO A N 1
ATOM 718 C CA . PRO A 1 92 ? 16.386 -1.745 -4.857 1.00 69.62 92 PRO A CA 1
ATOM 719 C C . PRO A 1 92 ? 16.014 -2.000 -3.397 1.00 69.62 92 PRO A C 1
ATOM 721 O O .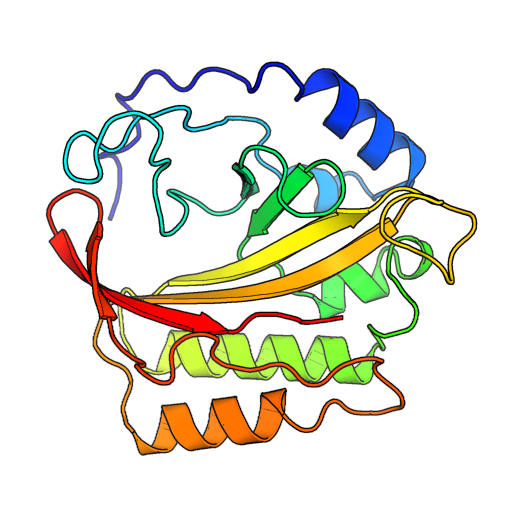 PRO A 1 92 ? 16.466 -2.970 -2.796 1.00 69.62 92 PRO A O 1
ATOM 724 N N . GLY A 1 93 ? 15.166 -1.136 -2.839 1.00 74.56 93 GLY A N 1
ATOM 725 C CA . GLY A 1 93 ? 14.730 -1.212 -1.470 1.00 74.56 93 GLY A CA 1
ATOM 726 C C . GLY A 1 93 ? 13.640 -2.252 -1.202 1.00 74.56 93 GLY A C 1
ATOM 727 O O . GLY A 1 93 ? 13.376 -2.552 -0.037 1.00 74.56 93 GLY A O 1
ATOM 728 N N . LEU A 1 94 ? 13.048 -2.867 -2.236 1.00 85.00 94 LEU A N 1
ATOM 729 C CA . LEU A 1 94 ? 12.227 -4.063 -2.055 1.00 85.00 94 LEU A CA 1
ATOM 730 C C . LEU A 1 94 ? 13.075 -5.312 -2.314 1.00 85.00 94 LEU A C 1
ATOM 732 O O . LEU A 1 94 ? 13.464 -5.601 -3.440 1.00 85.00 94 LEU A O 1
ATOM 736 N N . THR A 1 95 ? 13.343 -6.078 -1.260 1.00 87.31 95 THR A N 1
ATOM 737 C CA . THR A 1 95 ? 14.038 -7.372 -1.336 1.00 87.31 95 THR A CA 1
ATOM 738 C C . THR A 1 95 ? 13.042 -8.524 -1.149 1.00 87.31 95 THR A C 1
ATOM 740 O O . THR A 1 95 ? 11.975 -8.306 -0.571 1.00 87.31 95 THR A O 1
ATOM 743 N N . PRO A 1 96 ? 13.362 -9.777 -1.543 1.00 90.31 96 PRO A N 1
ATOM 744 C CA . PRO A 1 96 ? 12.457 -10.912 -1.330 1.00 90.31 96 PRO A CA 1
ATOM 745 C C . PRO A 1 96 ? 12.063 -11.100 0.140 1.00 90.31 96 PRO A C 1
ATOM 747 O O . PRO A 1 96 ? 10.912 -11.395 0.457 1.00 90.31 96 PRO A O 1
ATOM 750 N N . ARG A 1 97 ? 13.028 -10.925 1.052 1.00 90.38 97 ARG A N 1
ATOM 751 C CA . ARG A 1 97 ? 12.791 -11.058 2.490 1.00 90.38 97 ARG A CA 1
ATOM 752 C C . ARG A 1 97 ? 11.912 -9.927 3.002 1.00 90.38 97 ARG A C 1
ATOM 754 O O . ARG A 1 97 ? 11.000 -10.188 3.779 1.00 90.38 97 ARG A O 1
ATOM 761 N N . TRP A 1 98 ? 12.172 -8.698 2.561 1.00 90.62 98 TRP A N 1
ATOM 762 C CA . TRP A 1 98 ? 11.370 -7.555 2.971 1.00 90.62 98 TRP A CA 1
ATOM 763 C C . TRP A 1 98 ? 9.939 -7.643 2.436 1.00 90.62 98 TRP A C 1
ATOM 765 O O . TRP A 1 98 ? 8.999 -7.438 3.192 1.00 90.62 98 TRP A O 1
ATOM 775 N N . ALA A 1 99 ? 9.750 -8.082 1.190 1.00 92.12 99 ALA A N 1
ATOM 776 C CA . ALA A 1 99 ? 8.427 -8.346 0.632 1.00 92.12 99 ALA A CA 1
ATOM 777 C C . ALA A 1 99 ? 7.635 -9.383 1.456 1.00 92.12 99 ALA A C 1
ATOM 779 O O . ALA A 1 99 ? 6.453 -9.182 1.730 1.00 92.12 99 ALA A O 1
ATOM 780 N N . ALA A 1 100 ? 8.289 -10.460 1.907 1.00 93.44 100 ALA A N 1
ATOM 781 C CA . ALA A 1 100 ? 7.662 -11.462 2.772 1.00 93.44 100 ALA A CA 1
ATOM 782 C C . ALA A 1 100 ? 7.302 -10.917 4.169 1.00 93.44 100 ALA A C 1
ATOM 784 O O . ALA A 1 100 ? 6.263 -11.283 4.721 1.00 93.44 100 ALA A O 1
ATOM 785 N N . GLU A 1 101 ? 8.136 -10.041 4.734 1.00 92.56 101 GLU A N 1
ATOM 786 C CA . GLU A 1 101 ? 7.868 -9.382 6.018 1.00 92.56 101 GLU A CA 1
ATOM 787 C C . GLU A 1 101 ? 6.683 -8.411 5.911 1.00 92.56 101 GLU A C 1
ATOM 789 O O . GLU A 1 101 ? 5.780 -8.438 6.746 1.00 92.56 101 GLU A O 1
ATOM 794 N N . LEU A 1 102 ? 6.623 -7.617 4.838 1.00 92.44 102 LEU A N 1
ATOM 795 C CA . LEU A 1 102 ? 5.484 -6.745 4.552 1.00 92.44 102 LEU A CA 1
ATOM 796 C C . LEU A 1 102 ? 4.187 -7.563 4.421 1.00 92.44 102 LEU A C 1
ATOM 798 O O . LEU A 1 102 ? 3.181 -7.236 5.053 1.00 92.44 102 LEU A O 1
ATOM 802 N N . ASP A 1 103 ? 4.207 -8.689 3.704 1.00 94.94 103 ASP A N 1
ATOM 803 C CA . ASP A 1 103 ? 3.047 -9.587 3.627 1.00 94.94 103 ASP A CA 1
ATOM 804 C C . ASP A 1 103 ? 2.615 -10.118 5.006 1.00 94.94 103 ASP A C 1
ATOM 806 O O . ASP A 1 103 ? 1.414 -10.219 5.287 1.00 94.94 103 ASP A O 1
ATOM 810 N N . ALA A 1 104 ? 3.569 -10.423 5.892 1.00 94.25 104 ALA A N 1
ATOM 811 C CA . ALA A 1 104 ? 3.285 -10.847 7.261 1.00 94.25 104 ALA A CA 1
ATOM 812 C C . ALA A 1 104 ? 2.646 -9.724 8.096 1.00 94.25 104 ALA A C 1
ATOM 814 O O . ALA A 1 104 ? 1.658 -9.976 8.795 1.00 94.25 104 ALA A O 1
ATOM 815 N N . ILE A 1 105 ? 3.138 -8.486 7.971 1.00 93.12 105 ILE A N 1
ATOM 816 C CA . ILE A 1 105 ? 2.556 -7.291 8.602 1.00 93.12 105 ILE A CA 1
ATOM 817 C C . ILE A 1 105 ? 1.103 -7.114 8.153 1.00 93.12 105 ILE A C 1
ATOM 819 O O . ILE A 1 105 ? 0.199 -7.008 8.988 1.00 93.12 105 ILE A O 1
ATOM 823 N N . ALA A 1 106 ? 0.847 -7.161 6.843 1.00 92.69 106 ALA A N 1
ATOM 824 C CA . ALA A 1 106 ? -0.504 -7.026 6.312 1.00 92.69 106 ALA A CA 1
ATOM 825 C C . ALA A 1 106 ? -1.427 -8.159 6.789 1.00 92.69 106 ALA A C 1
ATOM 827 O O . ALA A 1 106 ? -2.564 -7.916 7.197 1.00 92.69 106 ALA A O 1
ATOM 828 N N . ALA A 1 107 ? -0.941 -9.402 6.817 1.00 92.25 107 ALA A N 1
ATOM 829 C CA . ALA A 1 107 ? -1.697 -10.524 7.365 1.00 92.25 107 ALA A CA 1
ATOM 830 C C . ALA A 1 107 ? -2.018 -10.342 8.860 1.00 92.25 107 ALA A C 1
ATOM 832 O O . ALA A 1 107 ? -3.115 -10.702 9.301 1.00 92.25 107 ALA A O 1
ATOM 833 N N . ASN A 1 108 ? -1.100 -9.772 9.646 1.00 92.12 108 ASN A N 1
ATOM 834 C CA . ASN A 1 108 ? -1.334 -9.497 11.061 1.00 92.12 108 ASN A CA 1
ATOM 835 C C . ASN A 1 108 ? -2.429 -8.437 11.253 1.00 92.12 108 ASN A C 1
ATOM 837 O O . ASN A 1 108 ? -3.403 -8.674 11.972 1.00 92.12 108 ASN A O 1
ATOM 841 N N . LEU A 1 109 ? -2.336 -7.326 10.516 1.00 91.56 109 LEU A N 1
ATOM 842 C CA . LEU A 1 109 ? -3.331 -6.251 10.516 1.00 91.56 109 LEU A CA 1
ATOM 843 C C . LEU A 1 109 ? -4.737 -6.750 10.149 1.00 91.56 109 LEU A C 1
ATOM 845 O O . LEU A 1 109 ? -5.707 -6.412 10.830 1.00 91.56 109 LEU A O 1
ATOM 849 N N . ARG A 1 110 ? -4.868 -7.606 9.127 1.00 89.00 110 ARG A N 1
ATOM 850 C CA . ARG A 1 110 ? -6.167 -8.181 8.719 1.00 89.00 110 ARG A CA 1
ATOM 851 C C . ARG A 1 110 ? -6.792 -9.080 9.786 1.00 89.00 110 ARG A C 1
ATOM 853 O O . ARG A 1 110 ? -8.014 -9.134 9.910 1.00 89.00 110 ARG A O 1
ATOM 860 N N . ARG A 1 111 ? -5.976 -9.805 10.561 1.00 87.19 111 ARG A N 1
ATOM 861 C CA . ARG A 1 111 ? -6.466 -10.688 11.638 1.00 87.19 111 ARG A CA 1
ATOM 862 C C . ARG A 1 111 ? -6.914 -9.923 12.877 1.00 87.19 111 ARG A C 1
ATOM 864 O O . ARG A 1 111 ? -7.765 -10.422 13.608 1.00 87.19 111 ARG A O 1
ATOM 871 N N . ALA A 1 112 ? -6.366 -8.732 13.100 1.00 80.81 112 ALA A N 1
ATOM 872 C CA . ALA A 1 112 ? -6.635 -7.935 14.290 1.00 80.81 112 ALA A CA 1
ATOM 873 C C . ALA A 1 112 ? -8.099 -7.498 14.424 1.00 80.81 112 ALA A C 1
ATOM 875 O O . ALA A 1 112 ? -8.584 -7.298 15.537 1.00 80.81 112 ALA A O 1
ATOM 876 N N . ALA A 1 113 ? -8.817 -7.358 13.305 1.00 69.25 113 ALA A N 1
ATOM 877 C CA . ALA A 1 113 ? -10.204 -6.931 13.326 1.00 69.25 113 ALA A CA 1
ATOM 878 C C . ALA A 1 113 ? -11.009 -7.487 12.146 1.00 69.25 113 ALA A C 1
ATOM 880 O O . ALA A 1 113 ? -10.676 -7.273 10.979 1.00 69.25 113 ALA A O 1
ATOM 881 N N . ALA A 1 114 ? -12.129 -8.149 12.445 1.00 72.25 114 ALA A N 1
ATOM 882 C CA . ALA A 1 114 ? -13.078 -8.574 11.423 1.00 72.25 114 ALA A CA 1
ATOM 883 C C . ALA A 1 114 ? -13.624 -7.355 10.657 1.00 72.25 114 ALA A C 1
ATOM 885 O O . ALA A 1 114 ? -14.013 -6.355 11.258 1.00 72.25 114 ALA A O 1
ATOM 886 N N . GLY A 1 115 ? -13.657 -7.446 9.325 1.00 74.00 115 GLY A N 1
ATOM 887 C CA . GLY A 1 115 ? -14.103 -6.349 8.460 1.00 74.00 115 GLY A CA 1
ATOM 888 C C . GLY A 1 115 ? -13.049 -5.271 8.200 1.00 74.00 115 GLY A C 1
ATOM 889 O O . GLY A 1 11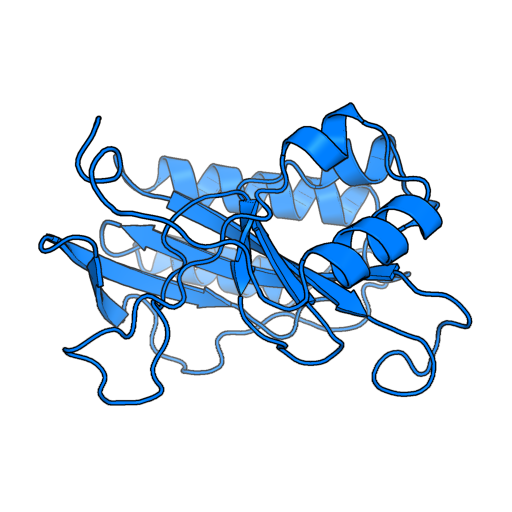5 ? -13.368 -4.278 7.550 1.00 74.00 115 GLY A O 1
ATOM 890 N N . SER A 1 116 ? -11.814 -5.461 8.669 1.00 81.94 116 SER A N 1
ATOM 891 C CA . SER A 1 116 ? -10.703 -4.590 8.305 1.00 81.94 116 SER A CA 1
ATOM 892 C C . SER A 1 116 ? -10.236 -4.811 6.865 1.00 81.94 116 SER A C 1
ATOM 894 O O . SER A 1 116 ? -10.429 -5.878 6.273 1.00 81.94 116 SER A O 1
ATOM 896 N N . ARG A 1 117 ? -9.635 -3.771 6.289 1.00 86.19 117 ARG A N 1
ATOM 897 C CA . ARG A 1 117 ? -8.986 -3.805 4.980 1.00 86.19 117 ARG A CA 1
ATOM 898 C C . ARG A 1 117 ? -7.611 -3.171 5.080 1.00 86.19 117 ARG A C 1
ATOM 900 O O . ARG A 1 117 ? -7.478 -2.080 5.630 1.00 86.19 117 ARG A O 1
ATOM 907 N N . THR A 1 118 ? -6.644 -3.859 4.488 1.00 90.19 118 THR A N 1
ATOM 908 C CA . THR A 1 118 ? -5.241 -3.457 4.421 1.00 90.19 118 THR A CA 1
ATOM 909 C C . THR A 1 118 ? -4.845 -3.338 2.961 1.00 90.19 118 THR A C 1
ATOM 911 O O . THR A 1 118 ? -4.919 -4.342 2.247 1.00 90.19 118 THR A O 1
ATOM 914 N N . LEU A 1 119 ? -4.437 -2.147 2.530 1.00 89.94 119 LEU A N 1
ATOM 915 C CA . LEU A 1 119 ? -3.945 -1.901 1.176 1.00 89.94 119 LEU A CA 1
ATOM 916 C C . LEU A 1 119 ? -2.536 -1.315 1.205 1.00 89.94 119 LEU A C 1
ATOM 918 O O . LEU A 1 119 ? -2.239 -0.447 2.024 1.00 89.94 119 LEU A O 1
ATOM 922 N N . TRP A 1 120 ? -1.728 -1.743 0.245 1.00 90.56 120 TRP A N 1
ATOM 923 C CA . TRP A 1 120 ? -0.460 -1.129 -0.123 1.00 90.56 120 TRP A CA 1
ATOM 924 C C . TRP A 1 120 ? -0.673 -0.085 -1.216 1.00 90.56 120 TRP A C 1
ATOM 926 O O . TRP A 1 120 ? -1.516 -0.287 -2.092 1.00 90.56 120 TRP A O 1
ATOM 936 N N . ALA A 1 121 ? 0.107 0.992 -1.192 1.00 88.00 121 ALA A N 1
ATOM 937 C CA . ALA A 1 121 ? 0.304 1.872 -2.337 1.00 88.00 121 ALA A CA 1
ATOM 938 C C . ALA A 1 121 ? 1.557 1.458 -3.107 1.00 88.00 121 ALA A C 1
ATOM 940 O O . ALA A 1 121 ? 2.648 1.408 -2.539 1.00 88.00 121 ALA A O 1
ATOM 941 N N . LEU A 1 122 ? 1.387 1.216 -4.403 1.00 88.56 122 LEU A N 1
ATOM 942 C CA . LEU A 1 122 ? 2.467 1.106 -5.368 1.00 88.56 122 LEU A CA 1
ATOM 943 C C . LEU A 1 122 ? 2.509 2.389 -6.194 1.00 88.56 122 LEU A C 1
ATOM 945 O O . LEU A 1 122 ? 1.558 2.678 -6.927 1.00 88.56 122 LEU A O 1
ATOM 949 N N . ASP A 1 123 ? 3.596 3.140 -6.082 1.00 84.00 123 ASP A N 1
ATOM 950 C CA . ASP A 1 123 ? 3.815 4.324 -6.907 1.00 84.00 123 ASP A CA 1
ATOM 951 C C . ASP A 1 123 ? 4.617 3.948 -8.139 1.00 84.00 123 ASP A C 1
ATOM 953 O O . ASP A 1 123 ? 5.681 3.332 -8.052 1.00 84.00 123 ASP A O 1
ATOM 957 N N . LEU A 1 124 ? 4.092 4.340 -9.296 1.00 82.94 124 LEU A N 1
ATOM 958 C CA . LEU A 1 124 ? 4.819 4.300 -10.548 1.00 82.94 124 LEU A CA 1
ATOM 959 C C . LEU A 1 124 ? 5.696 5.546 -10.629 1.00 82.94 124 LEU A C 1
ATOM 961 O O . LEU A 1 124 ? 5.204 6.675 -10.712 1.00 82.94 124 LEU A O 1
ATOM 965 N N . LEU A 1 125 ? 7.002 5.338 -10.608 1.00 80.44 125 LEU A N 1
ATOM 966 C CA . LEU A 1 125 ? 7.977 6.413 -10.533 1.00 80.44 125 LEU A CA 1
ATOM 967 C C . LEU A 1 125 ? 8.802 6.447 -11.825 1.00 80.44 125 LEU A C 1
ATOM 969 O O . LEU A 1 125 ? 9.377 5.439 -12.239 1.00 80.44 125 LEU A O 1
ATOM 973 N N . HIS A 1 126 ? 8.888 7.623 -12.451 1.00 74.69 126 HIS A N 1
ATOM 974 C CA . HIS A 1 126 ? 9.716 7.841 -13.640 1.00 74.69 126 HIS A CA 1
ATOM 975 C C . HIS A 1 126 ? 11.131 8.337 -13.282 1.00 74.69 126 HIS A C 1
ATOM 977 O O . HIS A 1 126 ? 11.305 9.077 -12.298 1.00 74.69 126 HIS A O 1
ATOM 983 N N . PRO A 1 127 ? 12.144 8.014 -14.113 1.00 67.81 127 PRO A N 1
ATOM 984 C CA . PRO A 1 127 ? 13.496 8.548 -13.976 1.00 67.81 127 PRO A CA 1
ATOM 985 C C . PRO A 1 127 ? 13.508 10.079 -13.908 1.00 67.81 127 PRO A C 1
ATOM 987 O O . PRO A 1 127 ? 12.673 10.754 -14.512 1.00 67.81 127 PRO A O 1
ATOM 990 N N . VAL A 1 128 ? 14.508 10.642 -13.223 1.00 58.72 128 VAL A N 1
ATOM 991 C CA . VAL A 1 128 ? 14.843 12.085 -13.207 1.00 58.72 128 VAL A CA 1
ATOM 992 C C . VAL A 1 128 ? 13.907 12.985 -12.380 1.00 58.72 128 VAL A C 1
ATOM 994 O O . VAL A 1 128 ? 14.380 13.996 -11.860 1.00 58.72 128 VAL A O 1
ATOM 997 N N . GLN A 1 129 ? 12.631 12.642 -12.172 1.00 55.59 129 GLN A N 1
ATOM 998 C CA . GLN A 1 129 ? 11.723 13.485 -11.370 1.00 55.59 129 GLN A CA 1
ATOM 999 C C . GLN A 1 129 ? 11.716 13.127 -9.878 1.00 55.59 129 GLN A C 1
ATOM 1001 O O . GLN A 1 129 ? 11.780 14.018 -9.032 1.00 55.59 129 GLN A O 1
ATOM 1006 N N . HIS A 1 130 ? 11.697 11.834 -9.552 1.00 56.34 130 HIS A N 1
ATOM 1007 C CA . HIS A 1 130 ? 11.553 11.357 -8.167 1.00 56.34 130 HIS A CA 1
ATOM 1008 C C . HIS A 1 130 ? 12.458 10.164 -7.844 1.00 56.34 130 HIS A C 1
ATOM 1010 O O . HIS A 1 130 ? 12.770 9.922 -6.683 1.00 56.34 130 HIS A O 1
ATOM 1016 N N . TRP A 1 131 ? 12.980 9.507 -8.881 1.00 56.66 131 TRP A N 1
ATOM 1017 C CA . TRP A 1 131 ? 13.860 8.354 -8.787 1.00 56.66 131 TRP A CA 1
ATOM 1018 C C . TRP A 1 131 ? 15.301 8.737 -9.155 1.00 56.66 131 TRP A C 1
ATOM 1020 O O . TRP A 1 131 ? 15.721 8.607 -10.302 1.00 56.66 131 TRP A O 1
ATOM 1030 N N . ARG A 1 132 ? 16.077 9.292 -8.210 1.00 55.34 132 ARG A N 1
ATOM 1031 C CA . ARG A 1 132 ? 17.450 9.775 -8.508 1.00 55.34 132 ARG A CA 1
ATOM 1032 C C . ARG A 1 132 ? 18.457 8.654 -8.766 1.00 55.34 132 ARG A C 1
ATOM 1034 O O . ARG A 1 132 ? 19.495 8.906 -9.367 1.00 55.34 132 ARG A O 1
ATOM 1041 N N . THR A 1 133 ? 18.164 7.450 -8.290 1.00 59.09 133 THR A N 1
ATOM 1042 C CA . THR A 1 133 ? 19.042 6.278 -8.356 1.00 59.09 133 THR A CA 1
ATOM 1043 C C . THR A 1 133 ? 18.703 5.312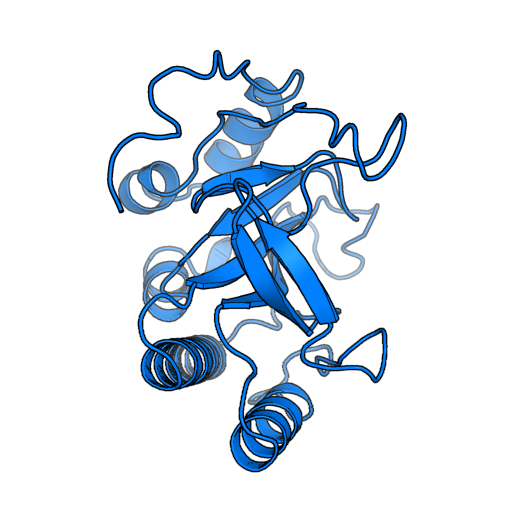 -9.493 1.00 59.09 133 THR A C 1
ATOM 1045 O O . THR A 1 133 ? 19.481 4.387 -9.703 1.00 59.09 133 THR A O 1
ATOM 1048 N N . TYR A 1 134 ? 17.583 5.485 -10.216 1.00 62.31 134 TYR A N 1
ATOM 1049 C CA . TYR A 1 134 ? 17.185 4.572 -11.300 1.00 62.31 134 TYR A CA 1
ATOM 1050 C C . TYR A 1 134 ? 17.076 5.274 -12.646 1.00 62.31 134 TYR A C 1
ATOM 1052 O O . TYR A 1 134 ? 16.547 6.377 -12.779 1.00 62.31 134 TYR A O 1
ATOM 1060 N N . GLU A 1 135 ? 17.544 4.559 -13.664 1.00 66.25 135 GLU A N 1
ATOM 1061 C CA . GLU A 1 135 ? 17.533 4.985 -15.063 1.00 66.25 135 GLU A CA 1
ATOM 1062 C C . GLU A 1 135 ? 16.248 4.557 -15.802 1.00 66.25 135 GLU A C 1
ATOM 1064 O O . GLU A 1 135 ? 16.043 4.933 -16.958 1.00 66.25 135 GLU A O 1
ATOM 1069 N N . HIS A 1 136 ? 15.361 3.801 -15.142 1.00 73.12 136 HIS A N 1
ATOM 1070 C CA . HIS A 1 136 ? 14.126 3.252 -15.713 1.00 73.12 136 HIS A CA 1
ATOM 1071 C C . HIS A 1 136 ? 12.903 3.529 -14.831 1.00 73.12 136 HIS A C 1
ATOM 1073 O O . HIS A 1 136 ? 13.036 3.833 -13.647 1.00 73.12 136 HIS A O 1
ATOM 1079 N N . VAL A 1 137 ? 11.714 3.450 -15.436 1.00 80.00 137 VAL A N 1
ATOM 1080 C CA . VAL A 1 137 ? 10.443 3.464 -14.701 1.00 80.00 137 VAL A CA 1
ATOM 1081 C C . VAL A 1 137 ? 10.398 2.236 -13.790 1.00 80.00 137 VAL A C 1
ATOM 1083 O O . VAL A 1 137 ? 10.907 1.182 -14.170 1.00 80.00 137 VAL A O 1
ATOM 1086 N N . GLY A 1 138 ? 9.794 2.360 -12.613 1.00 84.94 138 GLY A N 1
ATOM 1087 C CA . GLY A 1 138 ? 9.616 1.242 -11.690 1.00 84.94 138 GLY A CA 1
ATOM 1088 C C . GLY A 1 138 ? 8.434 1.438 -10.750 1.00 84.94 138 GLY A C 1
ATOM 1089 O O . GLY A 1 138 ? 7.792 2.490 -10.745 1.00 84.94 138 GLY A O 1
ATOM 1090 N N . LEU A 1 139 ? 8.186 0.423 -9.929 1.00 87.00 139 LEU A N 1
ATOM 1091 C CA . LEU A 1 139 ? 7.243 0.443 -8.823 1.00 87.00 139 LEU A CA 1
ATOM 1092 C C . LEU A 1 139 ? 7.983 0.576 -7.494 1.00 87.00 139 LEU A C 1
ATOM 1094 O O . LEU A 1 139 ? 8.934 -0.159 -7.209 1.00 87.00 139 LEU A O 1
ATOM 1098 N N . ALA A 1 140 ? 7.489 1.492 -6.674 1.00 84.69 140 ALA A N 1
ATOM 1099 C CA . ALA A 1 140 ? 7.921 1.720 -5.306 1.00 84.69 140 ALA A CA 1
ATOM 1100 C C . ALA A 1 140 ? 6.764 1.392 -4.352 1.00 84.69 140 ALA A C 1
ATOM 1102 O O . ALA A 1 140 ? 5.610 1.708 -4.647 1.00 84.69 140 ALA A O 1
ATOM 1103 N N . VAL A 1 141 ? 7.048 0.731 -3.232 1.00 88.06 141 VAL A N 1
ATOM 1104 C CA . VAL A 1 141 ? 6.042 0.389 -2.218 1.00 88.06 141 VAL A CA 1
ATOM 1105 C C . VAL A 1 141 ? 6.026 1.517 -1.193 1.00 88.06 141 VAL A C 1
ATOM 1107 O O . VAL A 1 141 ? 6.811 1.527 -0.252 1.00 88.06 141 VAL A O 1
ATOM 1110 N N . GLN A 1 142 ? 5.127 2.477 -1.382 1.00 83.75 142 GLN A N 1
ATOM 1111 C CA . GLN A 1 142 ? 5.227 3.774 -0.711 1.00 83.75 142 GLN A CA 1
ATOM 1112 C C . GLN A 1 142 ? 4.426 3.865 0.582 1.00 83.75 142 GLN A C 1
ATOM 1114 O O . GLN A 1 142 ? 4.895 4.462 1.552 1.00 83.75 142 GLN A O 1
ATOM 1119 N N . ASP A 1 143 ? 3.237 3.264 0.616 1.00 87.12 143 ASP A N 1
ATOM 1120 C CA . ASP A 1 143 ? 2.348 3.399 1.764 1.00 87.12 143 ASP A CA 1
ATOM 1121 C C . ASP A 1 143 ? 1.596 2.123 2.123 1.00 87.12 143 ASP A C 1
ATOM 1123 O O . ASP A 1 143 ? 1.391 1.226 1.305 1.00 87.12 143 ASP A O 1
ATOM 1127 N N . LEU A 1 144 ? 1.096 2.117 3.357 1.00 90.31 144 LEU A N 1
ATOM 1128 C CA . LEU A 1 144 ? 0.217 1.118 3.935 1.00 90.31 144 LEU A CA 1
ATOM 1129 C C . LEU A 1 144 ? -0.949 1.838 4.592 1.00 90.31 144 LEU A C 1
ATOM 1131 O O . LEU A 1 144 ? -0.767 2.673 5.478 1.00 90.31 144 LEU A O 1
ATOM 1135 N N . VAL A 1 145 ? -2.163 1.477 4.199 1.00 89.50 145 VAL A N 1
ATOM 1136 C CA . VAL A 1 145 ? -3.378 1.953 4.854 1.00 89.50 145 VAL A CA 1
ATOM 1137 C C . VAL A 1 145 ? -4.119 0.760 5.432 1.00 89.50 145 VAL A C 1
ATOM 1139 O O . VAL A 1 145 ? -4.439 -0.197 4.725 1.00 89.50 145 VAL A O 1
ATOM 1142 N N . GLN A 1 146 ? -4.458 0.866 6.712 1.00 89.94 146 GLN A N 1
ATOM 1143 C CA . GLN A 1 146 ? -5.416 0.006 7.387 1.00 89.94 146 GLN A CA 1
ATOM 1144 C C . GLN A 1 146 ? -6.673 0.810 7.699 1.00 89.94 146 GLN A C 1
ATOM 1146 O O . GLN A 1 146 ? -6.587 1.857 8.341 1.00 89.94 146 GLN A O 1
ATOM 1151 N N . TRP A 1 147 ? -7.849 0.301 7.336 1.00 87.75 147 TRP A N 1
ATOM 1152 C CA . TRP A 1 147 ? -9.106 0.846 7.848 1.00 87.75 147 TRP A CA 1
ATOM 1153 C C . TRP A 1 147 ? -10.059 -0.228 8.360 1.00 87.75 147 TRP A C 1
ATOM 1155 O O . TRP A 1 147 ? -10.085 -1.358 7.871 1.00 87.75 147 TRP A O 1
ATOM 1165 N N . GLY A 1 148 ? -10.844 0.134 9.372 1.00 87.12 148 GLY A N 1
ATOM 1166 C CA . GLY A 1 148 ? -11.741 -0.777 10.078 1.00 87.12 148 GLY A CA 1
ATOM 1167 C C . GLY A 1 148 ? -11.912 -0.374 11.544 1.00 87.12 148 GLY A C 1
ATOM 1168 O O . GLY A 1 148 ? -11.912 0.816 11.854 1.00 87.12 148 GLY A O 1
ATOM 1169 N N . PRO A 1 149 ? -12.093 -1.335 12.461 1.00 88.06 149 PRO A N 1
ATOM 1170 C CA . PRO A 1 149 ? -12.053 -1.075 13.898 1.00 88.06 149 PRO A CA 1
ATOM 1171 C C . PRO A 1 149 ? -10.707 -0.495 14.350 1.00 88.06 149 PRO A C 1
ATOM 1173 O O . PRO A 1 149 ? -9.684 -0.702 13.697 1.00 88.06 149 PRO A O 1
ATOM 1176 N N . ALA A 1 150 ? -10.711 0.206 15.486 1.00 90.31 150 ALA A N 1
ATOM 1177 C CA . ALA A 1 150 ? -9.490 0.751 16.064 1.00 90.31 150 ALA A CA 1
ATOM 1178 C C . ALA A 1 150 ? -8.498 -0.377 16.379 1.00 90.31 150 ALA A C 1
ATOM 1180 O O . ALA A 1 150 ? -8.849 -1.359 17.036 1.00 90.31 150 ALA A O 1
ATOM 1181 N N . LEU A 1 151 ? -7.261 -0.213 15.922 1.00 91.19 151 LEU A N 1
ATOM 1182 C CA . LEU A 1 151 ? -6.172 -1.128 16.212 1.00 91.19 151 LEU A CA 1
ATOM 1183 C C . LEU A 1 151 ? -5.748 -1.017 17.685 1.00 91.19 151 LEU A C 1
ATOM 1185 O O . LEU A 1 151 ? -5.607 0.104 18.190 1.00 91.19 151 LEU A O 1
ATOM 1189 N N . PRO A 1 152 ? -5.506 -2.150 18.364 1.00 91.31 152 PRO A N 1
ATOM 1190 C CA . PRO A 1 152 ? -4.889 -2.177 19.685 1.00 91.31 152 PRO A CA 1
ATOM 1191 C C . PRO A 1 152 ? -3.505 -1.506 19.710 1.00 91.31 152 PRO A C 1
ATOM 1193 O O . PRO A 1 152 ? -2.766 -1.537 18.727 1.00 91.31 152 PRO A O 1
ATOM 1196 N N . ALA A 1 153 ? -3.145 -0.889 20.841 1.00 91.62 153 ALA A N 1
ATOM 1197 C CA . ALA A 1 153 ? -1.900 -0.125 20.978 1.00 91.62 153 ALA A CA 1
ATOM 1198 C C . ALA A 1 153 ? -0.632 -0.993 20.897 1.00 91.62 153 ALA A C 1
ATOM 1200 O O . ALA A 1 153 ? 0.390 -0.542 20.391 1.00 91.62 153 ALA A O 1
ATOM 1201 N N . ASP A 1 154 ? -0.705 -2.228 21.386 1.00 92.50 154 ASP A N 1
ATOM 1202 C CA . ASP A 1 154 ? 0.348 -3.239 21.288 1.00 92.50 154 ASP A CA 1
ATOM 1203 C C . ASP A 1 154 ? 0.609 -3.638 19.834 1.00 92.50 154 ASP A C 1
ATOM 1205 O O . ASP A 1 154 ? 1.757 -3.618 19.398 1.00 92.50 154 ASP A O 1
ATOM 1209 N N . LEU A 1 155 ? -0.450 -3.888 19.061 1.00 92.44 155 LEU A N 1
ATOM 1210 C CA . LEU A 1 155 ? -0.326 -4.167 17.630 1.00 92.44 155 LEU A CA 1
ATOM 1211 C C . LEU A 1 155 ? 0.238 -2.969 16.856 1.00 92.44 155 LEU A C 1
ATOM 1213 O O . LEU A 1 155 ? 1.072 -3.142 15.973 1.00 92.44 155 LEU A O 1
ATOM 1217 N N . LEU A 1 156 ? -0.203 -1.750 17.180 1.00 91.50 156 LEU A N 1
ATOM 1218 C CA . LEU A 1 156 ? 0.344 -0.537 16.569 1.00 91.50 156 LEU A CA 1
ATOM 1219 C C . LEU A 1 156 ? 1.848 -0.411 16.824 1.00 91.50 156 LEU A C 1
ATOM 1221 O O . LEU A 1 156 ? 2.597 -0.156 15.888 1.00 91.50 156 LEU A O 1
ATOM 1225 N N . ALA A 1 157 ? 2.290 -0.633 18.064 1.00 91.12 157 ALA A N 1
ATOM 1226 C CA . ALA A 1 157 ? 3.704 -0.575 18.420 1.00 91.12 157 ALA A CA 1
ATOM 1227 C C . ALA A 1 157 ? 4.532 -1.671 17.728 1.00 91.12 157 ALA A C 1
ATOM 1229 O O . ALA A 1 157 ? 5.659 -1.408 17.315 1.00 91.12 157 ALA A O 1
ATOM 1230 N N . GLU A 1 158 ? 3.981 -2.879 17.584 1.00 92.31 158 GLU A N 1
ATOM 1231 C CA . GLU A 1 158 ? 4.611 -3.982 16.849 1.00 92.31 158 GLU A CA 1
ATOM 1232 C C . GLU A 1 158 ? 4.829 -3.616 15.374 1.00 92.31 158 GLU A C 1
ATOM 1234 O O . GLU A 1 158 ? 5.944 -3.730 14.865 1.00 92.31 158 GLU A O 1
ATOM 1239 N N . VAL A 1 159 ? 3.782 -3.123 14.704 1.00 91.94 159 VAL A N 1
ATOM 1240 C CA . VAL A 1 159 ? 3.842 -2.733 13.289 1.00 91.94 159 VAL A CA 1
ATOM 1241 C C . VAL A 1 159 ? 4.765 -1.534 13.084 1.00 91.94 159 VAL A C 1
ATOM 1243 O O . VAL A 1 159 ? 5.595 -1.565 12.179 1.00 91.94 159 VAL A O 1
ATOM 1246 N N . ASP A 1 160 ? 4.682 -0.512 13.942 1.00 90.31 160 ASP A N 1
ATOM 1247 C CA . ASP A 1 160 ? 5.581 0.646 13.898 1.00 90.31 160 ASP A CA 1
ATOM 1248 C C . ASP A 1 160 ? 7.052 0.224 14.021 1.00 90.31 160 ASP A C 1
ATOM 1250 O O . ASP A 1 160 ? 7.900 0.712 13.278 1.00 90.31 160 ASP A O 1
ATOM 1254 N N . ALA A 1 161 ? 7.363 -0.697 14.939 1.00 89.06 161 ALA A N 1
ATOM 1255 C CA . ALA A 1 161 ? 8.726 -1.176 15.141 1.00 89.06 161 ALA A CA 1
ATOM 1256 C C . ALA A 1 161 ? 9.247 -1.981 13.942 1.00 89.06 161 ALA A C 1
ATOM 1258 O O . ALA A 1 161 ? 10.407 -1.819 13.563 1.00 89.06 161 ALA A O 1
ATOM 1259 N N . ALA A 1 162 ? 8.407 -2.827 13.338 1.00 88.94 162 ALA A N 1
ATOM 1260 C CA . ALA A 1 162 ? 8.781 -3.599 12.156 1.00 88.94 162 ALA A CA 1
ATOM 1261 C C . ALA A 1 162 ? 9.045 -2.686 10.945 1.00 88.94 162 ALA A C 1
ATOM 1263 O O . ALA A 1 162 ? 10.051 -2.831 10.255 1.00 88.94 162 ALA A O 1
ATOM 1264 N N . LEU A 1 163 ? 8.172 -1.703 10.728 1.00 87.88 163 LEU A N 1
ATOM 1265 C CA . LEU A 1 163 ? 8.242 -0.753 9.617 1.00 87.88 163 LEU A CA 1
ATOM 1266 C C . LEU A 1 163 ? 9.397 0.262 9.749 1.00 87.88 163 LEU A C 1
ATOM 1268 O O . LEU A 1 163 ? 9.992 0.651 8.743 1.00 87.88 163 LEU A O 1
ATOM 1272 N N . ALA A 1 164 ? 9.775 0.640 10.973 1.00 83.50 164 ALA A N 1
ATOM 1273 C CA . ALA A 1 164 ? 10.898 1.548 11.233 1.00 83.50 164 ALA A CA 1
ATOM 1274 C C . ALA A 1 164 ? 12.288 0.916 11.008 1.00 83.50 164 ALA A C 1
ATOM 1276 O O . ALA A 1 164 ? 13.297 1.627 10.988 1.00 83.50 164 ALA A O 1
ATOM 1277 N N . HIS A 1 165 ? 12.367 -0.409 10.870 1.00 73.88 165 HIS A N 1
ATOM 1278 C CA . HIS A 1 165 ? 13.624 -1.148 10.754 1.00 73.88 165 HIS A CA 1
ATOM 1279 C C . HIS A 1 165 ? 13.590 -2.106 9.563 1.00 73.88 165 HIS A C 1
ATOM 1281 O O . HIS A 1 165 ? 13.579 -3.327 9.752 1.00 73.88 165 HIS A O 1
ATOM 1287 N N . PRO A 1 166 ? 13.578 -1.573 8.331 1.00 68.81 166 PRO A N 1
ATOM 1288 C CA . PRO A 1 166 ? 13.447 -2.418 7.167 1.00 68.81 166 PRO A CA 1
ATOM 1289 C C . PRO A 1 166 ? 14.725 -3.258 6.981 1.00 68.81 166 PRO A C 1
ATOM 1291 O O . PRO A 1 166 ? 15.838 -2.860 7.342 1.00 68.81 166 PRO A O 1
ATOM 1294 N N . LEU A 1 167 ? 14.551 -4.486 6.495 1.00 69.94 167 LEU A N 1
ATOM 1295 C CA . LEU A 1 167 ? 15.616 -5.490 6.433 1.00 69.94 167 LEU A CA 1
ATOM 1296 C C . LEU A 1 167 ? 16.473 -5.345 5.165 1.00 69.94 167 LEU A C 1
ATOM 1298 O O . LEU A 1 167 ? 16.022 -4.834 4.145 1.00 69.94 167 LEU A O 1
ATOM 1302 N N . ASP A 1 168 ? 17.700 -5.872 5.222 1.00 64.12 168 ASP A N 1
ATOM 1303 C CA . ASP A 1 168 ? 18.565 -6.148 4.062 1.00 64.12 168 ASP A CA 1
ATOM 1304 C C . ASP A 1 168 ? 18.835 -4.957 3.110 1.00 64.12 168 ASP A C 1
ATOM 1306 O O . ASP A 1 168 ? 18.970 -5.145 1.904 1.00 64.12 168 ASP A O 1
ATOM 1310 N N . GLY A 1 169 ? 18.987 -3.740 3.647 1.00 56.91 169 GLY A N 1
ATOM 1311 C CA . GLY A 1 169 ? 19.424 -2.569 2.870 1.00 56.91 169 GLY A CA 1
ATOM 1312 C C . GLY A 1 169 ? 18.307 -1.792 2.171 1.00 56.91 169 GLY A C 1
ATOM 1313 O O . GLY A 1 169 ? 18.599 -1.030 1.258 1.00 56.91 169 GLY A O 1
ATOM 1314 N N . ALA A 1 170 ? 17.055 -1.975 2.593 1.00 62.31 170 ALA A N 1
ATOM 1315 C CA . ALA A 1 170 ? 15.949 -1.105 2.209 1.00 62.31 170 ALA A CA 1
ATOM 1316 C C . ALA A 1 170 ? 16.254 0.376 2.509 1.00 62.31 170 ALA A C 1
ATOM 1318 O O . ALA A 1 170 ? 16.775 0.696 3.581 1.00 62.31 170 ALA A O 1
ATOM 1319 N N . ASP A 1 171 ? 15.946 1.248 1.546 1.00 60.12 171 ASP A N 1
ATOM 1320 C CA . ASP A 1 171 ? 16.479 2.615 1.487 1.00 60.12 171 ASP A CA 1
ATOM 1321 C C . ASP A 1 171 ? 15.958 3.523 2.611 1.00 60.12 171 ASP A C 1
ATOM 1323 O O . ASP A 1 171 ? 16.749 4.272 3.184 1.00 60.12 171 ASP A O 1
ATOM 1327 N N . ASP A 1 172 ? 14.672 3.422 2.973 1.00 67.69 172 ASP A N 1
ATOM 1328 C CA . ASP A 1 172 ? 14.046 4.336 3.931 1.00 67.69 172 ASP A CA 1
ATOM 1329 C C . ASP A 1 172 ? 13.128 3.626 4.951 1.00 67.69 172 ASP A C 1
ATOM 1331 O O . ASP A 1 172 ? 12.349 2.732 4.596 1.00 67.69 172 ASP A O 1
ATOM 1335 N N . PRO A 1 173 ? 13.206 4.002 6.246 1.00 68.44 173 PRO A N 1
ATOM 1336 C CA . PRO A 1 173 ? 12.289 3.513 7.263 1.00 68.44 173 PRO A CA 1
ATOM 1337 C C . PRO A 1 173 ? 10.905 4.135 7.078 1.00 68.44 173 PRO A C 1
ATOM 1339 O O . PRO A 1 173 ? 10.753 5.345 6.905 1.00 68.44 173 PRO A O 1
ATOM 1342 N N . TRP A 1 174 ? 9.884 3.300 7.207 1.00 79.50 174 TRP A N 1
ATOM 1343 C CA . TRP A 1 174 ? 8.495 3.724 7.140 1.00 79.50 174 TRP A CA 1
ATOM 1344 C C . TRP A 1 174 ? 8.077 4.381 8.458 1.00 79.50 174 TRP A C 1
ATOM 1346 O O . TRP A 1 174 ? 8.547 4.013 9.539 1.00 79.50 174 TRP A O 1
ATOM 1356 N N . GLY A 1 175 ? 7.135 5.320 8.394 1.00 78.06 175 GLY A N 1
ATOM 1357 C CA . GLY A 1 175 ? 6.630 5.998 9.585 1.00 78.06 175 GLY A CA 1
ATOM 1358 C C . GLY A 1 175 ? 5.188 6.465 9.455 1.00 78.06 175 GLY A C 1
ATOM 1359 O O . GLY A 1 175 ? 4.598 6.455 8.377 1.00 78.06 175 GLY A O 1
ATOM 1360 N N . ARG A 1 176 ? 4.612 6.895 10.579 1.00 77.12 176 ARG A N 1
ATOM 1361 C CA . ARG A 1 176 ? 3.298 7.548 10.604 1.00 77.12 176 ARG A CA 1
ATOM 1362 C C . ARG A 1 176 ? 3.490 9.068 10.490 1.00 77.12 176 ARG A C 1
ATOM 1364 O O . ARG A 1 176 ? 4.150 9.640 11.361 1.00 77.12 176 ARG A O 1
ATOM 1371 N N . PRO A 1 177 ? 2.966 9.732 9.443 1.00 66.31 177 PRO A N 1
ATOM 1372 C CA . PRO A 1 177 ? 3.216 11.156 9.200 1.00 66.31 177 PRO A CA 1
ATOM 1373 C C . PRO A 1 177 ? 2.500 12.059 10.210 1.00 66.31 177 PRO A C 1
ATOM 1375 O O . PRO A 1 177 ? 3.029 13.095 10.608 1.00 66.31 177 PRO A O 1
ATOM 1378 N N . ASP A 1 178 ? 1.320 11.651 10.671 1.00 62.88 178 ASP A N 1
ATOM 1379 C CA . ASP A 1 178 ? 0.691 12.141 11.883 1.00 62.88 178 ASP A CA 1
ATOM 1380 C C . ASP A 1 178 ? 0.867 11.074 12.969 1.00 62.88 178 ASP A C 1
ATOM 1382 O O . ASP A 1 178 ? 0.458 9.928 12.827 1.00 62.88 178 ASP A O 1
ATOM 1386 N N . ALA A 1 179 ? 1.472 11.414 14.108 1.00 61.69 179 ALA A N 1
ATOM 1387 C CA . ALA A 1 179 ? 1.682 10.456 15.206 1.00 61.69 179 ALA A CA 1
ATOM 1388 C C . ALA A 1 179 ? 0.372 9.814 15.749 1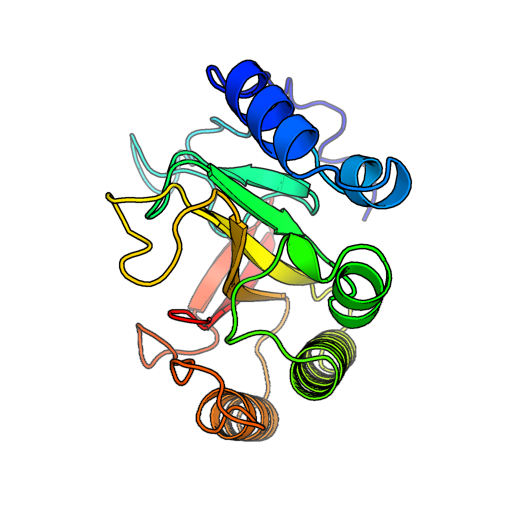.00 61.69 179 ALA A C 1
ATOM 1390 O O . ALA A 1 179 ? 0.415 8.929 16.611 1.00 61.69 179 ALA A O 1
ATOM 1391 N N . ALA A 1 180 ? -0.794 10.238 15.250 1.00 71.38 180 ALA A N 1
ATOM 1392 C CA . ALA A 1 180 ? -2.111 9.706 15.553 1.00 71.38 180 ALA A CA 1
ATOM 1393 C C . ALA A 1 180 ? -2.439 8.470 14.692 1.00 71.38 180 ALA A C 1
ATOM 1395 O O . ALA A 1 180 ? -2.762 8.572 13.516 1.00 71.38 180 ALA A O 1
ATOM 1396 N N . ALA A 1 181 ? -2.417 7.287 15.307 1.00 84.38 181 ALA A N 1
ATOM 1397 C CA . ALA A 1 181 ? -3.084 6.108 14.753 1.00 84.38 181 ALA A CA 1
ATOM 1398 C C . ALA A 1 181 ? -4.595 6.165 15.025 1.00 84.38 181 ALA A C 1
ATOM 1400 O O . ALA A 1 181 ? -5.045 6.912 15.896 1.00 84.38 181 ALA A O 1
ATOM 1401 N N . ASN A 1 182 ? -5.370 5.326 14.331 1.00 88.50 182 ASN A N 1
ATOM 1402 C CA . ASN A 1 182 ? -6.822 5.228 14.485 1.00 88.50 182 ASN A CA 1
ATOM 1403 C C . ASN A 1 182 ? -7.528 6.585 14.349 1.00 88.50 182 ASN A C 1
ATOM 1405 O O . ASN A 1 182 ? -8.302 6.995 15.217 1.00 88.50 182 ASN A O 1
ATOM 1409 N N . LYS A 1 183 ? -7.275 7.296 13.252 1.00 87.44 183 LYS A N 1
ATOM 1410 C CA . LYS A 1 183 ? -8.015 8.512 12.928 1.00 87.44 183 LYS A CA 1
ATOM 1411 C C . LYS A 1 183 ? -9.477 8.147 12.635 1.00 87.44 183 LYS A C 1
ATOM 1413 O O . LYS A 1 183 ? -9.705 7.286 11.783 1.00 87.44 183 LYS A O 1
ATOM 1418 N N . PRO A 1 184 ? -10.467 8.753 13.315 1.00 86.50 184 PRO A N 1
ATOM 1419 C CA . PRO A 1 184 ? -11.872 8.533 12.995 1.00 86.50 184 PRO A CA 1
ATOM 1420 C C . PRO A 1 184 ? -12.165 8.982 11.565 1.00 86.50 184 PRO A C 1
ATOM 1422 O O . PRO A 1 184 ? -11.789 10.087 11.179 1.00 86.50 184 PRO A O 1
ATOM 1425 N N . GLU A 1 185 ? -12.854 8.142 10.804 1.00 80.50 185 GLU A N 1
ATOM 1426 C CA . GLU A 1 185 ? -13.213 8.402 9.414 1.00 80.50 185 GLU A CA 1
ATOM 1427 C C . GLU A 1 185 ? -14.602 7.835 9.106 1.00 80.50 185 GLU A C 1
ATOM 1429 O O . GLU A 1 185 ? -15.141 7.014 9.855 1.00 80.50 185 GLU A O 1
ATOM 1434 N N . SER A 1 186 ? -15.207 8.280 8.007 1.00 74.00 186 SER A N 1
ATOM 1435 C CA . SER A 1 186 ? -16.442 7.687 7.489 1.00 74.00 186 SER A CA 1
ATOM 1436 C C . SER A 1 186 ? -16.217 7.090 6.108 1.00 74.00 186 SER A C 1
ATOM 1438 O O . SER A 1 186 ? -15.918 7.796 5.150 1.00 74.00 186 SER A O 1
ATOM 1440 N N . TYR A 1 187 ? -16.426 5.783 5.990 1.00 69.38 187 TYR A N 1
ATOM 1441 C CA . TYR A 1 187 ? -16.266 5.042 4.746 1.00 69.38 187 TYR A CA 1
ATOM 1442 C C . TYR A 1 187 ? -17.601 4.417 4.341 1.00 69.38 187 TYR A C 1
ATOM 1444 O O . TYR A 1 187 ? -18.180 3.632 5.090 1.00 69.38 187 TYR A O 1
ATOM 1452 N N . HIS A 1 188 ? -18.132 4.801 3.174 1.00 65.69 188 HIS A N 1
ATOM 1453 C CA . HIS A 1 188 ? -19.469 4.394 2.693 1.00 65.69 188 HIS A CA 1
ATOM 1454 C C . HIS A 1 188 ? -20.591 4.614 3.722 1.00 65.69 188 HIS A C 1
ATOM 1456 O O . HIS A 1 188 ? -21.469 3.772 3.902 1.00 65.69 188 HIS A O 1
ATOM 1462 N N . GLY A 1 189 ? -20.538 5.740 4.441 1.00 66.75 189 GLY A N 1
ATOM 1463 C CA . GLY A 1 189 ? -21.519 6.089 5.475 1.00 66.75 189 GLY A CA 1
ATOM 1464 C C . GLY A 1 189 ? -21.387 5.298 6.782 1.00 66.75 189 GLY A C 1
ATOM 1465 O O . GLY A 1 189 ? -22.211 5.472 7.676 1.00 66.75 189 GLY A O 1
ATOM 1466 N N . GLN A 1 190 ? -20.362 4.452 6.918 1.00 74.44 190 GLN A N 1
ATOM 1467 C CA . GLN A 1 190 ? -20.043 3.743 8.153 1.00 74.44 190 GLN A CA 1
ATOM 1468 C C . GLN A 1 190 ? -18.854 4.401 8.846 1.00 74.44 190 GLN A C 1
ATOM 1470 O O . GLN A 1 190 ? -17.829 4.667 8.220 1.00 74.44 190 GLN A O 1
ATOM 1475 N N . SER A 1 191 ? -18.979 4.647 10.149 1.00 83.00 191 SER A N 1
ATOM 1476 C CA . SER A 1 191 ? -17.859 5.123 10.957 1.00 83.00 191 SER A CA 1
ATOM 1477 C C . SER A 1 191 ? -16.812 4.023 11.110 1.00 83.00 191 SER A C 1
ATOM 1479 O O . SER A 1 191 ? -17.130 2.895 11.491 1.00 83.00 191 SER A O 1
ATOM 1481 N N . CYS A 1 192 ? -15.560 4.365 10.841 1.00 84.50 192 CYS A N 1
ATOM 1482 C CA . CYS A 1 192 ? -14.408 3.497 11.011 1.00 84.50 192 CYS A CA 1
ATOM 1483 C C . CYS A 1 192 ? -13.208 4.292 11.531 1.00 84.50 192 CYS A C 1
ATOM 1485 O O . CYS A 1 192 ? -13.274 5.500 11.751 1.00 84.50 192 CYS A O 1
ATOM 1487 N N . PHE A 1 193 ? -12.100 3.594 11.725 1.00 88.56 193 PHE A N 1
ATOM 1488 C CA . PHE A 1 193 ? -10.800 4.164 12.019 1.00 88.56 193 PHE A CA 1
ATOM 1489 C C . PHE A 1 193 ? -9.847 3.866 10.873 1.00 88.56 193 PHE A C 1
ATOM 1491 O O . PHE A 1 193 ? -9.922 2.798 10.264 1.00 88.56 193 PHE A O 1
ATOM 1498 N N . VAL A 1 194 ? -8.956 4.809 10.594 1.00 87.94 194 VAL A N 1
ATOM 1499 C CA . VAL A 1 194 ? -7.904 4.687 9.586 1.00 87.94 194 VAL A CA 1
ATOM 1500 C C . VAL A 1 194 ? -6.557 4.861 10.269 1.00 87.94 194 VAL A C 1
ATOM 1502 O O . VAL A 1 194 ? -6.369 5.779 11.065 1.00 87.94 194 VAL A O 1
ATOM 1505 N N . THR A 1 195 ? -5.619 3.977 9.958 1.00 89.88 195 THR A N 1
ATOM 1506 C CA . THR A 1 195 ? -4.206 4.127 10.308 1.00 89.88 195 THR A CA 1
ATOM 1507 C C . THR A 1 195 ? -3.385 4.045 9.031 1.00 89.88 195 THR A C 1
ATOM 1509 O O . THR A 1 195 ? -3.668 3.221 8.162 1.00 89.88 195 THR A O 1
ATOM 1512 N N . TYR A 1 196 ? -2.407 4.935 8.911 1.00 88.31 196 TYR A N 1
ATOM 1513 C CA . TYR A 1 196 ? -1.622 5.142 7.705 1.00 88.31 196 TYR A CA 1
ATOM 1514 C C . TYR A 1 196 ? -0.138 5.180 8.048 1.00 88.31 196 TYR A C 1
ATOM 1516 O O . TYR A 1 196 ? 0.267 5.896 8.965 1.00 88.31 196 TYR A O 1
ATOM 1524 N N . TRP A 1 197 ? 0.647 4.426 7.291 1.00 89.69 197 TRP A N 1
ATOM 1525 C CA . TRP A 1 197 ? 2.102 4.473 7.289 1.00 89.69 197 TRP A CA 1
ATOM 1526 C C . TRP A 1 197 ? 2.560 4.865 5.889 1.00 89.69 197 TRP A C 1
ATOM 1528 O O . TRP A 1 197 ? 1.981 4.403 4.906 1.00 89.69 197 TRP A O 1
ATOM 1538 N N . CYS A 1 198 ? 3.573 5.719 5.805 1.00 84.06 198 CYS A N 1
ATOM 1539 C CA . CYS A 1 198 ? 4.057 6.281 4.551 1.00 84.06 198 CYS A CA 1
ATOM 1540 C C . CYS A 1 198 ? 5.576 6.393 4.515 1.00 84.06 198 CYS A C 1
ATOM 1542 O O . CYS A 1 198 ? 6.257 6.116 5.510 1.00 84.06 198 CYS A O 1
ATOM 1544 N N . CYS A 1 199 ? 6.060 6.903 3.379 1.00 71.38 199 CYS A N 1
ATOM 1545 C CA . CYS A 1 199 ? 7.481 7.068 3.073 1.00 71.38 199 CYS A CA 1
ATOM 1546 C C . CYS A 1 199 ? 8.210 5.722 3.068 1.00 71.38 199 CYS A C 1
ATOM 1548 O O . CYS A 1 199 ? 9.301 5.590 3.614 1.00 71.38 199 CYS A O 1
ATOM 1550 N N . GLY A 1 200 ? 7.548 4.723 2.493 1.00 62.81 200 GLY A N 1
ATOM 1551 C CA . GLY A 1 200 ? 8.153 3.458 2.156 1.00 62.81 200 GLY A CA 1
ATOM 1552 C C . GLY A 1 200 ? 9.073 3.516 0.946 1.00 62.81 200 GLY A C 1
ATOM 1553 O O . GLY A 1 200 ? 9.288 4.571 0.354 1.00 62.81 200 GLY A O 1
ATOM 1554 N N . VAL A 1 201 ? 9.638 2.355 0.624 1.00 57.91 201 VAL A N 1
ATOM 1555 C CA . VAL A 1 201 ? 10.693 2.149 -0.382 1.00 57.91 201 VAL A CA 1
ATOM 1556 C C . VAL A 1 201 ? 10.261 2.432 -1.810 1.00 57.91 201 VAL A C 1
ATOM 1558 O O . VAL A 1 201 ? 9.071 2.236 -2.139 1.00 57.91 201 VAL A O 1
#

pLDDT: mean 76.05, std 14.92, range [34.59, 94.94]

Radius of gyration: 16.54 Å; chains: 1; bounding box: 44×34×43 Å

Sequence (201 aa):
MRDVLADLEYQEWAHAGQLREDLSALGLPDLLLSQISFRHTDVPNPAAGPNHHHWPPPWSGCCTPPGIGSARIWGDFKLAEWFEAAPHVFGPGLTPRWAAELDAIAANLRRAAAGSRTLWALDLLHPVQHWRTYEHVGLAVQDLVQWGPALPADLLAEVDAALAHPLDGADDPWGRPDAAANKPESYHGQSCFVTYWCCGV

Secondary structure (DSSP, 8-state):
---SSTTS-PEEPTTHHHHHHHHHHTT--HHHHTT-EEEE---B-TTT-TT-B-SS-SSTTEEES--TTEEEEEE---HHHHHHH-GGGB-TT--HHHHHHHHHHHHHHHHHSTT-EEEEEEEEE-BTTTBTT-SS-EEEEEEEEEEESPPPHHHHHHHHHHHTS-STT-SS--B-SSS--SEEEEETTEEEEEEEEB---

Organism: NCBI:txid1306401